Pro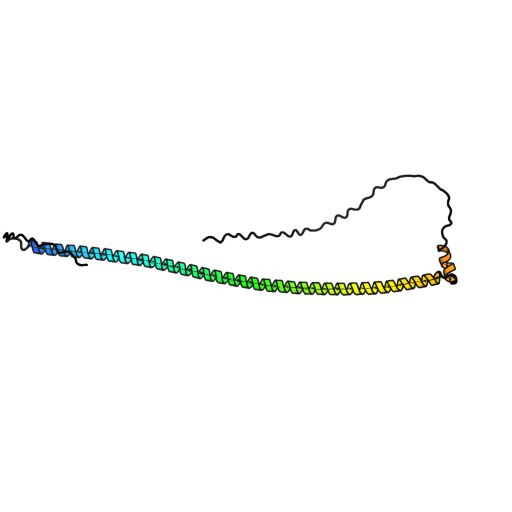tein AF-A0A6A3GVR6-F1 (afdb_monomer_lite)

Organism: NCBI:txid129364

Foldseek 3Di:
DDDDDDDDDDDDDDDDDDDDPVPVVVVVVVVVVVVVVVVVVVVVVVVVVVVVVVVVVVVVVVVVVVVVVVVVVVVVVVVVVVVVVVVVVVVVVVVVVVVVVVVVVVVVVVVVVVVVVVVVVVVVVVVVVVVVVVVVVVVCVLPPPPNPNSCVPCVVVPDDPPPDDDDDDDDDDDDDDDDDPDDDPDDDDDDPPPPPPPPPPPPPPDD

pLDDT: mean 74.09, std 22.88, range [31.84, 98.06]

Secondary structure (DSSP, 8-state):
-PPPP---------------HHHHHHHHHHHHHHHHHHHHHHHHHHHHHHHHHHHHHHHHHHHHHHHHHHHHHHHHHHHHHHHHHHHHHHHHHHHHHHHHHHHHHHHHHHHHHHHHHHHHHHHHHHHHHHHHHHHHHHHHHHHSTT-HHHHHHHTTT-PPPP---------------------------------------------

Structure (mmCIF, N/CA/C/O backbone):
data_AF-A0A6A3GVR6-F1
#
_entry.id   AF-A0A6A3GVR6-F1
#
loop_
_atom_site.group_PDB
_atom_site.id
_atom_site.type_symbol
_atom_site.label_atom_id
_atom_site.label_alt_id
_atom_site.label_comp_id
_atom_site.label_asym_id
_atom_site.label_entity_id
_atom_site.label_seq_id
_atom_site.pdbx_PDB_ins_code
_atom_site.Cartn_x
_atom_site.Cartn_y
_atom_site.Cartn_z
_atom_site.occupancy
_atom_site.B_iso_or_equiv
_atom_site.auth_seq_id
_atom_site.auth_comp_id
_atom_site.auth_asym_id
_atom_site.auth_atom_id
_atom_site.pdbx_PDB_model_num
ATOM 1 N N . MET A 1 1 ? -19.899 -33.101 67.167 1.00 47.62 1 MET A N 1
ATOM 2 C CA . MET A 1 1 ? -19.440 -32.632 68.492 1.00 47.62 1 MET A CA 1
ATOM 3 C C . MET A 1 1 ? -20.667 -32.255 69.304 1.00 47.62 1 MET A C 1
ATOM 5 O O . MET A 1 1 ? -21.516 -31.544 68.788 1.00 47.62 1 MET A O 1
ATOM 9 N N . ALA A 1 2 ? -20.807 -32.834 70.496 1.00 49.16 2 ALA A N 1
ATOM 10 C CA . ALA A 1 2 ? -21.961 -32.687 71.385 1.00 49.16 2 ALA A CA 1
ATOM 11 C C . ALA A 1 2 ? -21.835 -31.434 72.281 1.00 49.16 2 ALA A C 1
ATOM 13 O O . ALA A 1 2 ? -20.706 -31.050 72.593 1.00 49.16 2 ALA A O 1
ATOM 14 N N . PRO A 1 3 ? -22.942 -30.815 72.735 1.00 58.66 3 PRO A N 1
ATOM 15 C CA . PRO A 1 3 ? -22.895 -29.743 73.726 1.00 58.66 3 PRO A CA 1
ATOM 16 C C . PRO A 1 3 ? -22.792 -30.301 75.163 1.00 58.66 3 PRO A C 1
ATOM 18 O O . PRO A 1 3 ? -23.264 -31.412 75.426 1.00 58.66 3 PRO A O 1
ATOM 21 N N . PRO A 1 4 ? -22.198 -29.555 76.117 1.00 56.19 4 PRO A N 1
ATOM 22 C CA . PRO A 1 4 ? -22.030 -30.016 77.486 1.00 56.19 4 PRO A CA 1
ATOM 23 C C . PRO A 1 4 ? -23.290 -29.820 78.339 1.00 56.19 4 PRO A C 1
ATOM 25 O O . PRO A 1 4 ? -23.979 -28.801 78.287 1.00 56.19 4 PRO A O 1
ATOM 28 N N . VAL A 1 5 ? -23.518 -30.817 79.190 1.00 58.34 5 VAL A N 1
ATOM 29 C CA . VAL A 1 5 ? -24.470 -30.862 80.302 1.00 58.34 5 VAL A CA 1
ATOM 30 C C . VAL A 1 5 ? -24.126 -29.789 81.339 1.00 58.34 5 VAL A C 1
ATOM 32 O O . VAL A 1 5 ? -22.989 -29.734 81.809 1.00 58.34 5 VAL A O 1
ATOM 35 N N . LYS A 1 6 ? -25.108 -28.988 81.775 1.00 53.81 6 LYS A N 1
ATOM 36 C CA . LYS A 1 6 ? -25.005 -28.213 83.022 1.00 53.81 6 LYS A CA 1
ATOM 37 C C . LYS A 1 6 ? -26.206 -28.438 83.941 1.00 53.81 6 LYS A C 1
ATOM 39 O O . LYS A 1 6 ? -27.341 -28.084 83.652 1.00 53.81 6 LYS A O 1
ATOM 44 N N . SER A 1 7 ? -25.839 -29.078 85.045 1.00 44.75 7 SER A N 1
ATOM 45 C CA . SER A 1 7 ? -26.473 -29.287 86.341 1.00 44.75 7 SER A CA 1
ATOM 46 C C . SER A 1 7 ? -27.724 -28.488 86.709 1.00 44.75 7 SER A C 1
ATOM 48 O O . SER A 1 7 ? -27.753 -27.261 86.750 1.00 44.75 7 SER A O 1
ATOM 50 N N . ARG A 1 8 ? -28.692 -29.284 87.159 1.00 49.81 8 ARG A N 1
ATOM 51 C CA . ARG A 1 8 ? -29.902 -28.975 87.915 1.00 49.81 8 ARG A CA 1
ATOM 52 C C . ARG A 1 8 ? -29.550 -28.436 89.313 1.00 49.81 8 ARG A C 1
ATOM 54 O O . ARG A 1 8 ? -28.908 -29.134 90.094 1.00 49.81 8 ARG A O 1
ATOM 61 N N . ARG A 1 9 ? -30.069 -27.263 89.672 1.00 51.06 9 ARG A N 1
ATOM 62 C CA . ARG A 1 9 ? -30.453 -26.918 91.051 1.00 51.06 9 ARG A CA 1
ATOM 63 C C . ARG A 1 9 ? -31.765 -26.148 90.982 1.00 51.06 9 ARG A C 1
ATOM 65 O O . ARG A 1 9 ? -31.785 -24.995 90.580 1.00 51.06 9 ARG A O 1
ATOM 72 N N . THR A 1 10 ? -32.853 -26.816 91.339 1.00 47.22 10 THR A N 1
ATOM 73 C CA . THR A 1 10 ? -34.145 -26.186 91.612 1.00 47.22 10 THR A CA 1
ATOM 74 C C . THR A 1 10 ? -34.331 -26.229 93.121 1.00 47.22 10 THR A C 1
ATOM 76 O O . THR A 1 10 ? -34.586 -27.301 93.674 1.00 47.22 10 THR A O 1
ATOM 79 N N . SER A 1 11 ? -34.124 -25.095 93.789 1.00 45.44 11 SER A N 1
ATOM 80 C CA . SER A 1 11 ? -34.623 -24.888 95.143 1.00 45.44 11 SER A CA 1
ATOM 81 C C . SER A 1 11 ? -36.135 -24.727 95.064 1.00 45.44 11 SER A C 1
ATOM 83 O O . SER A 1 11 ? -36.666 -23.995 94.231 1.00 45.44 11 SER A O 1
ATOM 85 N N . VAL A 1 12 ? -36.808 -25.505 95.898 1.00 57.00 12 VAL A N 1
ATOM 86 C CA . VAL A 1 12 ? -38.224 -25.383 96.204 1.00 57.00 12 VAL A CA 1
ATOM 87 C C . VAL A 1 12 ? -38.382 -24.153 97.086 1.00 57.00 12 VAL A C 1
ATOM 89 O O . VAL A 1 12 ? -37.871 -24.164 98.197 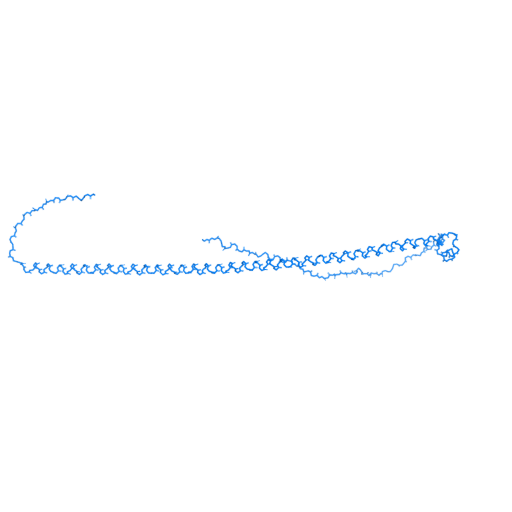1.00 57.00 12 VAL A O 1
ATOM 92 N N . ASP A 1 13 ? -39.116 -23.157 96.603 1.00 44.75 13 ASP A N 1
ATOM 93 C CA . ASP A 1 13 ? -39.840 -22.219 97.455 1.00 44.75 13 ASP A CA 1
ATOM 94 C C . ASP A 1 13 ? -41.289 -22.185 96.973 1.00 44.75 13 ASP A C 1
ATOM 96 O O . ASP A 1 13 ? -41.604 -21.834 95.832 1.00 44.75 13 ASP A O 1
ATOM 100 N N . LYS A 1 14 ? -42.159 -22.691 97.847 1.00 52.53 14 LYS A N 1
ATOM 101 C CA . LYS A 1 14 ? -43.599 -22.490 97.799 1.00 52.53 14 LYS A CA 1
ATOM 102 C C . LYS A 1 14 ? -43.853 -21.178 98.522 1.00 52.53 14 LYS A C 1
ATOM 104 O O . LYS A 1 14 ? -43.680 -21.151 99.732 1.00 52.53 14 LYS A O 1
ATOM 109 N N . ASP A 1 15 ? -44.347 -20.181 97.804 1.00 45.00 15 ASP A N 1
ATOM 110 C CA . ASP A 1 15 ? -45.110 -19.101 98.414 1.00 45.00 15 ASP A CA 1
ATOM 111 C C . ASP A 1 15 ? -46.428 -18.923 97.664 1.00 45.00 15 ASP A C 1
ATOM 113 O O . ASP A 1 15 ? -46.484 -18.670 96.457 1.00 45.00 15 ASP A O 1
ATOM 117 N N . ASP A 1 16 ? -47.500 -19.130 98.424 1.00 51.75 16 ASP A N 1
ATOM 118 C CA . ASP A 1 16 ? -48.875 -18.822 98.078 1.00 51.75 16 ASP A CA 1
ATOM 119 C C . ASP A 1 16 ? -49.036 -17.303 97.916 1.00 51.75 16 ASP A C 1
ATOM 121 O O . ASP A 1 16 ? -48.875 -16.526 98.856 1.00 51.75 16 ASP A O 1
ATOM 125 N N . SER A 1 17 ? -49.437 -16.863 96.725 1.00 46.00 17 SER A N 1
ATOM 126 C CA . SER A 1 17 ? -50.085 -15.560 96.558 1.00 46.00 17 SER A CA 1
ATOM 127 C C . SER A 1 17 ? -51.137 -15.635 95.463 1.00 46.00 17 SER A C 1
ATOM 129 O O . SER A 1 17 ? -50.892 -15.475 94.266 1.00 46.00 17 SER A O 1
ATOM 131 N N . SER A 1 18 ? -52.354 -15.930 95.911 1.00 51.50 18 SER A N 1
ATOM 132 C CA . SER A 1 18 ? -53.570 -15.856 95.117 1.00 51.50 18 SER A CA 1
ATOM 133 C C . SER A 1 18 ? -54.026 -14.394 95.033 1.00 51.50 18 SER A C 1
ATOM 135 O O . SER A 1 18 ? -54.565 -13.831 95.977 1.00 51.50 18 SER A O 1
ATOM 137 N N . GLY A 1 19 ? -53.779 -13.753 93.886 1.00 46.84 19 GLY A N 1
ATOM 138 C CA . GLY A 1 19 ? -54.233 -12.379 93.645 1.00 46.84 19 GLY A CA 1
ATOM 139 C C . GLY A 1 19 ? -53.571 -11.698 92.448 1.00 46.84 19 GLY A C 1
ATOM 140 O O . GLY A 1 19 ? -52.853 -10.725 92.622 1.00 46.84 19 GLY A O 1
ATOM 141 N N . GLY A 1 20 ? -53.770 -12.196 91.220 1.00 45.56 20 GLY A N 1
ATOM 142 C CA . GLY A 1 20 ? -53.162 -11.542 90.045 1.00 45.56 20 GLY A CA 1
ATOM 143 C C . GLY A 1 20 ? -53.446 -12.145 88.668 1.00 45.56 20 GLY A C 1
ATOM 144 O O . GLY A 1 20 ? -52.679 -11.924 87.734 1.00 45.56 20 GLY A O 1
ATOM 145 N N . ARG A 1 21 ? -54.522 -12.925 88.495 1.00 47.44 21 ARG A N 1
ATOM 146 C CA . ARG A 1 21 ? -54.787 -13.644 87.229 1.00 47.44 21 ARG A CA 1
ATOM 147 C C . ARG A 1 21 ? -55.161 -12.742 86.039 1.00 47.44 21 ARG A C 1
ATOM 149 O O . ARG A 1 21 ? -55.027 -13.187 84.907 1.00 47.44 21 ARG A O 1
ATOM 156 N N . GLY A 1 22 ? -55.563 -11.488 86.269 1.00 51.12 22 GLY A N 1
ATOM 157 C CA . GLY A 1 22 ? -55.875 -10.522 85.203 1.00 51.12 22 GLY A CA 1
ATOM 158 C C . GLY A 1 22 ? -54.648 -9.849 84.570 1.00 51.12 22 GLY A C 1
ATOM 159 O O . GLY A 1 22 ? -54.614 -9.665 83.361 1.00 51.12 22 GLY A O 1
ATOM 160 N N . ASN A 1 23 ? -53.603 -9.548 85.349 1.00 55.38 23 ASN A N 1
ATOM 161 C CA . ASN A 1 23 ? -52.439 -8.795 84.852 1.00 55.38 23 ASN A CA 1
ATOM 162 C C . ASN A 1 23 ? -51.423 -9.669 84.100 1.00 55.38 23 ASN A C 1
ATOM 164 O O . ASN A 1 23 ? -50.761 -9.193 83.180 1.00 55.38 23 ASN A O 1
ATOM 168 N N . ALA A 1 24 ? -51.317 -10.954 84.452 1.00 58.53 24 ALA A N 1
ATOM 169 C CA . ALA A 1 24 ? -50.374 -11.877 83.818 1.00 58.53 24 ALA A CA 1
ATOM 170 C C . ALA A 1 24 ? -50.754 -12.231 82.368 1.00 58.53 24 ALA A C 1
ATOM 172 O O . ALA A 1 24 ? -49.870 -12.440 81.540 1.00 58.53 24 ALA A O 1
ATOM 173 N N . VAL A 1 25 ? -52.052 -12.282 82.044 1.00 62.97 25 VAL A N 1
ATOM 174 C CA . VAL A 1 25 ? -52.528 -12.537 80.672 1.00 62.97 25 VAL A CA 1
ATOM 175 C C . VAL A 1 25 ? -52.242 -11.323 79.792 1.00 62.97 25 VAL A C 1
ATOM 177 O O . VAL A 1 25 ? -51.612 -11.473 78.752 1.00 62.97 25 VAL A O 1
ATOM 180 N N . THR A 1 26 ? -52.586 -10.120 80.254 1.00 68.56 26 THR A N 1
ATOM 181 C CA . THR A 1 26 ? -52.334 -8.860 79.537 1.00 68.56 26 THR A CA 1
ATOM 182 C C . THR A 1 26 ? -50.843 -8.623 79.286 1.00 68.56 26 THR A C 1
ATOM 184 O O . THR A 1 26 ? -50.457 -8.257 78.178 1.00 68.56 26 THR A O 1
ATOM 187 N N . ALA A 1 27 ? -49.983 -8.903 80.272 1.00 70.81 27 ALA A N 1
ATOM 188 C CA . ALA A 1 27 ? -48.531 -8.803 80.115 1.00 70.81 27 ALA A CA 1
ATOM 189 C C . ALA A 1 27 ? -47.982 -9.768 79.046 1.00 70.81 27 ALA A C 1
ATOM 191 O O . ALA A 1 27 ? -47.072 -9.414 78.298 1.00 70.81 27 ALA A O 1
ATOM 192 N N . ARG A 1 28 ? -48.559 -10.970 78.930 1.00 75.00 28 ARG A N 1
ATOM 193 C CA . ARG A 1 28 ? -48.152 -11.978 77.941 1.00 75.00 28 ARG A CA 1
ATOM 194 C C . ARG A 1 28 ? -48.581 -11.604 76.522 1.00 75.00 28 ARG A C 1
ATOM 196 O O . ARG A 1 28 ? -47.811 -11.802 75.589 1.00 75.00 28 ARG A O 1
ATOM 203 N N . THR A 1 29 ? -49.769 -11.020 76.359 1.00 78.62 29 THR A N 1
ATOM 204 C CA . THR A 1 29 ? -50.253 -10.538 75.056 1.00 78.62 29 THR A CA 1
ATOM 205 C C . THR A 1 29 ? -49.435 -9.349 74.558 1.00 78.62 29 THR A C 1
ATOM 207 O O . THR A 1 29 ? -49.077 -9.302 73.385 1.00 78.62 29 THR A O 1
ATOM 210 N N . VAL A 1 30 ? -49.077 -8.413 75.445 1.00 81.62 30 VAL A N 1
ATOM 211 C CA . VAL A 1 30 ? -48.211 -7.273 75.094 1.00 81.62 30 VAL A CA 1
ATOM 212 C C . VAL A 1 30 ? -46.795 -7.739 74.753 1.00 81.62 30 VAL A C 1
ATOM 214 O O . VAL A 1 30 ? -46.223 -7.258 73.779 1.00 81.62 30 VAL A O 1
ATOM 217 N N . ALA A 1 31 ? -46.249 -8.718 75.480 1.00 81.56 31 ALA A N 1
ATOM 218 C CA . ALA A 1 31 ? -44.959 -9.320 75.141 1.00 81.56 31 ALA A CA 1
ATOM 219 C C . ALA A 1 31 ? -44.980 -10.008 73.763 1.00 81.56 31 ALA A C 1
ATOM 221 O O . ALA A 1 31 ? -44.054 -9.825 72.982 1.00 81.56 31 ALA A O 1
ATOM 222 N N . SER A 1 32 ? -46.056 -10.729 73.430 1.00 83.25 32 SER A N 1
ATOM 223 C CA . SER A 1 32 ? -46.218 -11.363 72.115 1.00 83.25 32 SER A CA 1
ATOM 224 C C . SER A 1 32 ? -46.375 -10.351 70.978 1.00 83.25 32 SER A C 1
ATOM 226 O O . SER A 1 32 ? -45.833 -10.579 69.903 1.00 83.25 32 SER A O 1
ATOM 228 N N . MET A 1 33 ? -47.095 -9.244 71.189 1.00 84.25 33 MET A N 1
ATOM 229 C CA . MET A 1 33 ? -47.209 -8.172 70.189 1.00 84.25 33 MET A CA 1
ATOM 230 C C . MET A 1 33 ? -45.877 -7.451 69.981 1.00 84.25 33 MET A C 1
ATOM 232 O O . MET A 1 33 ? -45.526 -7.127 68.853 1.00 84.25 33 MET A O 1
ATOM 236 N N . ARG A 1 34 ? -45.112 -7.239 71.056 1.00 86.81 34 ARG A N 1
ATOM 237 C CA . ARG A 1 34 ? -43.770 -6.658 70.974 1.00 86.81 34 ARG A CA 1
ATOM 238 C C . ARG A 1 34 ? -42.802 -7.573 70.225 1.00 86.81 34 ARG A C 1
ATOM 240 O O . ARG A 1 34 ? -42.071 -7.090 69.375 1.00 86.81 34 ARG A O 1
ATOM 247 N N . GLN A 1 35 ? -42.862 -8.877 70.484 1.00 86.94 35 GLN A N 1
ATOM 248 C CA . GLN A 1 35 ? -42.069 -9.859 69.752 1.00 86.94 35 GLN A CA 1
ATOM 249 C C . GLN A 1 35 ? -42.473 -9.931 68.271 1.00 86.94 35 GLN A C 1
ATOM 251 O O . GLN A 1 35 ? -41.607 -9.978 67.410 1.00 86.94 35 GLN A O 1
ATOM 256 N N . ALA A 1 36 ? -43.771 -9.872 67.960 1.00 85.69 36 ALA A N 1
ATOM 257 C CA . ALA A 1 36 ? -44.240 -9.829 66.577 1.00 85.69 36 ALA A CA 1
ATOM 258 C C . ALA A 1 36 ? -43.766 -8.564 65.841 1.00 85.69 36 ALA A C 1
ATOM 260 O O . ALA A 1 36 ? -43.385 -8.655 64.683 1.00 85.69 36 ALA A O 1
ATOM 261 N N . LEU A 1 37 ? -43.750 -7.404 66.510 1.00 87.00 37 LEU A N 1
ATOM 262 C CA . LEU A 1 37 ? -43.204 -6.161 65.950 1.00 87.00 37 LEU A CA 1
ATOM 263 C C . LEU A 1 37 ? -41.688 -6.241 65.733 1.00 87.00 37 LEU A C 1
ATOM 265 O O . LEU A 1 37 ? -41.201 -5.790 64.704 1.00 87.00 37 LEU A O 1
ATOM 269 N N . GLU A 1 38 ? -40.948 -6.836 66.670 1.00 88.94 38 GLU A N 1
ATOM 270 C CA . GLU A 1 38 ? -39.505 -7.060 66.525 1.00 88.94 38 GLU A CA 1
ATOM 271 C C . GLU A 1 38 ? -39.198 -8.014 65.357 1.00 88.94 38 GLU A C 1
ATOM 273 O O . GLU A 1 38 ? -38.306 -7.730 64.560 1.00 88.94 38 GLU A O 1
ATOM 278 N N . GLU A 1 39 ? -39.973 -9.091 65.195 1.00 88.75 39 GLU A N 1
ATOM 279 C CA . GLU A 1 39 ? -39.861 -10.012 64.056 1.00 88.75 39 GLU A CA 1
ATOM 280 C C . GLU A 1 39 ? -40.205 -9.333 62.718 1.00 88.75 39 GLU A C 1
ATOM 282 O O . GLU A 1 39 ? -39.555 -9.606 61.707 1.00 88.75 39 GLU A O 1
ATOM 287 N N . ASP A 1 40 ? -41.193 -8.435 62.691 1.00 89.38 40 ASP A N 1
ATOM 288 C CA . ASP A 1 40 ? -41.583 -7.701 61.478 1.00 89.38 40 ASP A CA 1
ATOM 289 C C . ASP A 1 40 ? -40.537 -6.644 61.084 1.00 89.38 40 ASP A C 1
ATOM 291 O O . ASP A 1 40 ? -40.198 -6.505 59.907 1.00 89.38 40 ASP A O 1
ATOM 295 N N . GLU A 1 41 ? -39.940 -5.953 62.062 1.00 89.69 41 GLU A N 1
ATOM 296 C CA . GLU A 1 41 ? -38.795 -5.066 61.824 1.00 89.69 41 GLU A CA 1
ATOM 297 C C . GLU A 1 41 ? -37.576 -5.834 61.301 1.00 89.69 41 GLU A C 1
ATOM 299 O O . GLU A 1 41 ? -36.840 -5.347 60.439 1.00 89.69 41 GLU A O 1
ATOM 304 N N . GLU A 1 42 ? -37.331 -7.034 61.824 1.00 89.69 42 GLU A N 1
ATOM 305 C CA . GLU A 1 42 ? -36.207 -7.863 61.403 1.00 89.69 42 GLU A CA 1
ATOM 306 C C . GLU A 1 42 ? -36.403 -8.388 59.975 1.00 89.69 42 GLU A C 1
ATOM 308 O O . GLU A 1 42 ? -35.458 -8.360 59.182 1.00 89.69 42 GLU A O 1
ATOM 313 N N . ARG A 1 43 ? -37.639 -8.743 59.600 1.00 88.94 43 ARG A N 1
ATOM 314 C CA . ARG A 1 43 ? -38.016 -9.047 58.210 1.00 88.94 43 ARG A CA 1
ATOM 315 C C . ARG A 1 43 ? -37.838 -7.844 57.292 1.00 88.94 43 ARG A C 1
ATOM 317 O O . ARG A 1 43 ? -37.200 -7.985 56.257 1.00 88.94 43 ARG A O 1
ATOM 324 N N . GLN A 1 44 ? -38.288 -6.651 57.686 1.00 91.31 44 GLN A N 1
ATOM 325 C CA . GLN A 1 44 ? -38.069 -5.436 56.889 1.00 91.31 44 GLN A CA 1
ATOM 326 C C . GLN A 1 44 ? -36.584 -5.129 56.673 1.00 91.31 44 GLN A C 1
ATOM 328 O O . GLN A 1 44 ? -36.190 -4.735 55.575 1.00 91.31 44 GLN A O 1
ATOM 333 N N . ARG A 1 45 ? -35.737 -5.320 57.693 1.00 91.50 45 ARG A N 1
ATOM 334 C CA . ARG A 1 45 ? -34.282 -5.149 57.544 1.00 91.50 45 ARG A CA 1
ATOM 335 C C . ARG A 1 45 ? -33.681 -6.192 56.603 1.00 91.50 45 ARG A C 1
ATOM 337 O O . ARG A 1 45 ? -32.800 -5.847 55.816 1.00 91.50 45 ARG A O 1
ATOM 344 N N . GLN A 1 46 ? -34.151 -7.437 56.659 1.00 91.50 46 GLN A N 1
ATOM 345 C CA . GLN A 1 46 ? -33.731 -8.487 55.730 1.00 91.50 46 GLN A CA 1
ATOM 346 C C . GLN A 1 46 ? -34.167 -8.174 54.296 1.00 91.50 46 GLN A C 1
ATOM 348 O O . GLN A 1 46 ? -33.334 -8.224 53.394 1.00 91.50 46 GLN A O 1
ATOM 353 N N . ASP A 1 47 ? -35.415 -7.763 54.087 1.00 92.81 47 ASP A N 1
ATOM 354 C CA . ASP A 1 47 ? -35.935 -7.386 52.771 1.00 92.81 47 ASP A CA 1
ATOM 355 C C . ASP A 1 47 ? -35.178 -6.183 52.191 1.00 92.81 47 ASP A C 1
ATOM 357 O O . ASP A 1 47 ? -34.808 -6.186 51.017 1.00 92.81 47 ASP A O 1
ATOM 361 N N . ALA A 1 48 ? -34.862 -5.179 53.017 1.00 92.06 48 ALA A N 1
ATOM 362 C CA . ALA A 1 48 ? -34.041 -4.039 52.611 1.00 92.06 48 ALA A CA 1
ATOM 363 C C . ALA A 1 48 ? -32.604 -4.454 52.245 1.00 92.06 48 ALA A C 1
ATOM 365 O O . ALA A 1 48 ? -32.050 -3.955 51.263 1.00 92.06 48 ALA A O 1
ATOM 366 N N . ALA A 1 49 ? -32.004 -5.388 52.989 1.00 92.88 49 ALA A N 1
ATOM 367 C CA . ALA A 1 49 ? -30.681 -5.927 52.675 1.00 92.88 49 ALA A CA 1
ATOM 368 C C . ALA A 1 49 ? -30.685 -6.733 51.365 1.00 92.88 49 ALA A C 1
ATOM 370 O O . ALA A 1 49 ? -29.775 -6.585 50.549 1.00 92.88 49 ALA A O 1
ATOM 371 N N . VAL A 1 50 ? -31.727 -7.535 51.125 1.00 94.94 50 VAL A N 1
ATOM 372 C CA . VAL A 1 50 ? -31.915 -8.273 49.867 1.00 94.94 50 VAL A CA 1
ATOM 373 C C . VAL A 1 50 ? -32.129 -7.309 48.701 1.00 94.94 50 VAL A C 1
ATOM 375 O O . VAL A 1 50 ? -31.517 -7.489 47.650 1.00 94.94 50 VAL A O 1
ATOM 378 N N . ALA A 1 51 ? -32.925 -6.253 48.879 1.00 94.12 51 ALA A N 1
ATOM 379 C CA . ALA A 1 51 ? -33.127 -5.225 47.860 1.00 94.12 51 ALA A CA 1
ATOM 380 C C . ALA A 1 51 ? -31.825 -4.471 47.530 1.00 94.12 51 ALA A C 1
ATOM 382 O O . ALA A 1 51 ? -31.532 -4.243 46.355 1.00 94.12 51 ALA A O 1
ATOM 383 N N . ALA A 1 52 ? -31.011 -4.138 48.536 1.00 94.38 52 ALA A N 1
ATOM 384 C CA . ALA A 1 52 ? -29.702 -3.517 48.334 1.00 94.38 52 ALA A CA 1
ATOM 385 C C . ALA A 1 52 ? -28.733 -4.450 47.587 1.00 94.38 52 ALA A C 1
ATOM 387 O O . ALA A 1 52 ? -28.062 -4.021 46.646 1.00 94.38 52 ALA A O 1
ATOM 388 N N . LEU A 1 53 ? -28.706 -5.739 47.944 1.00 94.38 53 LEU A N 1
ATOM 389 C CA . LEU A 1 53 ? -27.911 -6.747 47.239 1.00 94.38 53 LEU A CA 1
ATOM 390 C C . LEU A 1 53 ? -28.376 -6.906 45.783 1.00 94.38 53 LEU A C 1
ATOM 392 O O . LEU A 1 53 ? -27.552 -6.983 44.873 1.00 94.38 53 LEU A O 1
ATOM 396 N N . ALA A 1 54 ? -29.690 -6.909 45.548 1.00 94.75 54 ALA A N 1
ATOM 397 C CA . ALA A 1 54 ? -30.262 -6.985 44.210 1.00 94.75 54 ALA A CA 1
ATOM 398 C C . ALA A 1 54 ? -29.844 -5.777 43.357 1.00 94.75 54 ALA A C 1
ATOM 400 O O . ALA A 1 54 ? -29.384 -5.964 42.231 1.00 94.75 54 ALA A O 1
ATOM 401 N N . GLN A 1 55 ? -29.908 -4.558 43.901 1.00 95.12 55 GLN A N 1
ATOM 402 C CA . GLN A 1 55 ? -29.431 -3.349 43.219 1.00 95.12 55 GLN A CA 1
ATOM 403 C C . GLN A 1 55 ? -27.935 -3.412 42.909 1.00 95.12 55 GLN A C 1
ATOM 405 O O . GLN A 1 55 ? -27.527 -3.102 41.790 1.00 95.12 55 GLN A O 1
ATOM 410 N N . GLN A 1 56 ? -27.120 -3.864 43.864 1.00 94.38 56 GLN A N 1
ATOM 411 C CA . GLN A 1 56 ? -25.686 -4.032 43.646 1.00 94.38 56 GLN A CA 1
ATOM 412 C C . GLN A 1 56 ? -25.410 -5.061 42.543 1.00 94.38 56 GLN A C 1
ATOM 414 O O . GLN A 1 56 ? -24.582 -4.821 41.667 1.00 94.38 56 GLN A O 1
ATOM 419 N N . SER A 1 57 ? -26.140 -6.179 42.534 1.00 92.94 57 SER A N 1
ATOM 420 C CA . SER A 1 57 ? -26.008 -7.201 41.493 1.00 92.94 57 SER A CA 1
ATOM 421 C C . SER A 1 57 ? -26.428 -6.684 40.113 1.00 92.94 57 SER A C 1
ATOM 423 O O . SER A 1 57 ? -25.746 -6.964 39.129 1.00 92.94 57 SER A O 1
ATOM 425 N N . ALA A 1 58 ? -27.487 -5.871 40.039 1.00 94.50 58 ALA A N 1
ATOM 426 C CA . ALA A 1 58 ? -27.939 -5.248 38.800 1.00 94.50 58 ALA A CA 1
ATOM 427 C C . ALA A 1 58 ? -26.904 -4.246 38.264 1.00 94.50 58 ALA A C 1
ATOM 429 O O . ALA A 1 58 ? -26.609 -4.256 37.071 1.00 94.50 58 ALA A O 1
ATOM 430 N N . ALA A 1 59 ? -26.300 -3.438 39.140 1.00 94.88 59 ALA A N 1
ATOM 431 C CA . ALA A 1 59 ? -25.241 -2.504 38.764 1.00 94.88 59 ALA A CA 1
ATOM 432 C C . ALA A 1 59 ? -23.995 -3.229 38.227 1.00 94.88 59 ALA A C 1
ATOM 434 O O . ALA A 1 59 ? -23.435 -2.830 37.207 1.00 94.88 59 ALA A O 1
ATOM 435 N N . VAL A 1 60 ? -23.588 -4.333 38.866 1.00 95.50 60 VAL A N 1
ATOM 436 C CA . VAL A 1 60 ? -22.477 -5.164 38.375 1.00 95.50 60 VAL A CA 1
ATOM 437 C C . VAL A 1 60 ? -22.811 -5.764 37.010 1.00 95.50 60 VAL A C 1
ATOM 439 O O . VAL A 1 60 ? -21.982 -5.700 36.108 1.00 95.50 60 VAL A O 1
ATOM 442 N N . GLN A 1 61 ? -24.023 -6.292 36.821 1.00 95.50 61 GLN A N 1
ATOM 443 C CA . GLN A 1 61 ? -24.440 -6.844 35.529 1.00 95.50 61 GLN A CA 1
ATOM 444 C C . GLN A 1 61 ? -24.428 -5.787 34.415 1.00 95.50 61 GLN A C 1
ATOM 446 O O . GLN A 1 61 ? -23.947 -6.066 33.317 1.00 95.50 61 GLN A O 1
ATOM 451 N N . GLN A 1 62 ? -24.889 -4.566 34.697 1.00 95.81 62 GLN A N 1
ATOM 452 C CA . GLN A 1 62 ? -24.826 -3.456 33.742 1.00 95.81 62 GLN A CA 1
ATOM 453 C C . GLN A 1 62 ? -23.383 -3.111 33.369 1.00 95.81 62 GLN A C 1
ATOM 455 O O . GLN A 1 62 ? -23.065 -3.053 32.184 1.00 95.81 62 GLN A O 1
ATOM 460 N N . LEU A 1 63 ? -22.493 -2.989 34.358 1.00 96.69 63 LEU A N 1
ATOM 461 C CA . LEU A 1 63 ? -21.074 -2.740 34.107 1.00 96.69 63 LEU A CA 1
ATOM 462 C C . LEU A 1 63 ? -20.447 -3.854 33.257 1.00 96.69 63 LEU A C 1
ATOM 464 O O . LEU A 1 63 ? -19.712 -3.569 32.315 1.00 96.69 63 LEU A O 1
ATOM 468 N N . THR A 1 64 ? -20.757 -5.123 33.545 1.00 95.62 64 THR A N 1
ATOM 469 C CA . THR A 1 64 ? -20.235 -6.242 32.745 1.00 95.62 64 THR A CA 1
ATOM 470 C C . THR A 1 64 ? -20.754 -6.215 31.311 1.00 95.62 64 THR A C 1
ATOM 472 O O . THR A 1 64 ? -20.007 -6.523 30.386 1.00 95.62 64 THR A O 1
ATOM 475 N N . PHE A 1 65 ? -22.010 -5.812 31.107 1.00 97.50 65 PHE A N 1
ATOM 476 C CA . PHE A 1 65 ? -22.586 -5.682 29.774 1.00 97.50 65 PHE A CA 1
ATOM 477 C C . PHE A 1 65 ? -21.906 -4.563 28.980 1.00 97.50 65 PHE A C 1
ATOM 479 O O . PHE A 1 65 ? -21.542 -4.766 27.824 1.00 97.50 65 PHE A O 1
ATOM 486 N N . GLU A 1 66 ? -21.674 -3.407 29.603 1.00 96.94 66 GLU A N 1
ATOM 487 C CA . GLU A 1 66 ? -20.944 -2.303 28.976 1.00 96.94 66 GLU A CA 1
ATOM 488 C C . GLU A 1 66 ? -19.501 -2.690 28.637 1.00 96.94 66 GLU A C 1
ATOM 490 O O . GLU A 1 66 ? -19.027 -2.390 27.544 1.00 96.94 66 GLU A O 1
ATOM 495 N N . GLN A 1 67 ? -18.816 -3.422 29.520 1.00 96.88 67 GLN A N 1
ATOM 496 C CA . GLN A 1 67 ? -17.471 -3.938 29.250 1.00 96.88 67 GLN A CA 1
ATOM 497 C C . GLN A 1 67 ? -17.447 -4.901 28.058 1.00 96.88 67 GLN A C 1
ATOM 499 O O . GLN A 1 67 ? -16.588 -4.773 27.187 1.00 96.88 67 GLN A O 1
ATOM 504 N N . LEU A 1 68 ? -18.400 -5.835 27.987 1.00 97.31 68 LEU A N 1
ATOM 505 C CA . LEU A 1 68 ? -18.530 -6.769 26.864 1.00 97.31 68 LEU A CA 1
ATOM 506 C C . LEU A 1 68 ? -18.828 -6.042 25.553 1.00 97.31 68 LEU A C 1
ATOM 508 O O . LEU A 1 68 ? -18.256 -6.387 24.521 1.00 97.31 68 LEU A O 1
ATOM 512 N N . LYS A 1 69 ? -19.691 -5.025 25.598 1.00 97.75 69 LYS A N 1
ATOM 513 C CA . LYS A 1 69 ? -19.996 -4.198 24.435 1.00 97.75 69 LYS A CA 1
ATOM 514 C C . LYS A 1 69 ? -18.756 -3.449 23.947 1.00 97.75 69 LYS A C 1
ATOM 516 O O . LYS A 1 69 ? -18.411 -3.567 22.781 1.00 97.75 69 LYS A O 1
ATOM 521 N N . ASN A 1 70 ? -18.054 -2.750 24.837 1.00 97.81 70 ASN A N 1
ATOM 522 C CA . ASN A 1 70 ? -16.846 -2.009 24.471 1.00 97.81 70 ASN A CA 1
ATOM 523 C C . ASN A 1 70 ? -15.772 -2.934 23.886 1.00 97.81 70 ASN A C 1
ATOM 525 O O . ASN A 1 70 ? -15.116 -2.579 22.913 1.00 97.81 70 ASN A O 1
ATOM 529 N N . PHE A 1 71 ? -15.611 -4.130 24.455 1.00 97.69 71 PHE A N 1
ATOM 530 C CA . PHE A 1 71 ? -14.693 -5.131 23.921 1.00 97.69 71 PHE A CA 1
ATOM 531 C C . PHE A 1 71 ? -15.097 -5.592 22.515 1.00 97.69 71 PHE A C 1
ATOM 533 O O . PHE A 1 71 ? -14.243 -5.730 21.643 1.00 97.69 71 PHE A O 1
ATOM 540 N N . HIS A 1 72 ? -16.391 -5.810 22.281 1.00 97.25 72 HIS A N 1
ATOM 541 C CA . HIS A 1 72 ? -16.897 -6.177 20.964 1.00 97.25 72 HIS A CA 1
ATOM 542 C C . HIS A 1 72 ? -16.661 -5.070 19.931 1.00 97.25 72 HIS A C 1
ATOM 544 O O . HIS A 1 72 ? -16.111 -5.345 18.867 1.00 97.25 72 HIS A O 1
ATOM 550 N N . ASP A 1 73 ? -16.988 -3.826 20.281 1.00 98.00 73 ASP A N 1
ATOM 551 C CA . ASP A 1 73 ? -16.791 -2.661 19.416 1.00 98.00 73 ASP A CA 1
ATOM 552 C C . ASP A 1 73 ? -15.294 -2.489 19.069 1.00 98.00 73 ASP A C 1
ATOM 554 O O . ASP A 1 73 ? -14.937 -2.263 17.914 1.00 98.00 73 ASP A O 1
ATOM 558 N N . GLN A 1 74 ? -14.395 -2.699 20.041 1.00 97.62 74 GLN A N 1
ATOM 559 C CA . GLN A 1 74 ? -12.942 -2.695 19.816 1.00 97.62 74 GLN A CA 1
ATOM 560 C C . GLN A 1 74 ? -12.476 -3.829 18.895 1.00 97.62 74 GLN A C 1
ATOM 562 O O . GLN A 1 74 ? -11.601 -3.618 18.052 1.00 97.62 74 GLN A O 1
ATOM 567 N N . GLN A 1 75 ? -13.030 -5.036 19.043 1.00 96.81 75 GLN A N 1
ATOM 568 C CA . GLN A 1 75 ? -12.713 -6.150 18.148 1.00 96.81 75 GLN A CA 1
ATOM 569 C C . GLN A 1 75 ? -13.164 -5.868 16.716 1.00 96.81 75 GLN A C 1
ATOM 571 O O . GLN A 1 75 ? -12.430 -6.178 15.776 1.00 96.81 75 GLN A O 1
ATOM 576 N N . GLU A 1 76 ? -14.343 -5.276 16.542 1.00 97.81 76 GLU A N 1
ATOM 577 C CA . GLU A 1 76 ? -14.858 -4.918 15.225 1.00 97.81 76 GLU A CA 1
ATOM 578 C C . GLU A 1 76 ? -14.008 -3.820 14.575 1.00 97.81 76 GLU A C 1
ATOM 580 O O . GLU A 1 76 ? -13.589 -3.966 13.425 1.00 97.81 76 GLU A O 1
ATOM 585 N N . GLU A 1 77 ? -13.658 -2.770 15.323 1.00 97.94 77 GLU A N 1
ATOM 586 C CA . GLU A 1 77 ? -12.765 -1.711 14.844 1.00 97.94 77 GLU A CA 1
ATOM 587 C C . GLU A 1 77 ? -11.392 -2.271 14.441 1.00 97.94 77 GLU A C 1
ATOM 589 O O . GLU A 1 77 ? -10.865 -1.946 13.373 1.00 97.94 77 GLU A O 1
ATOM 594 N N . MET A 1 78 ? -10.816 -3.150 15.264 1.00 97.50 78 MET A N 1
ATOM 595 C CA . MET A 1 78 ? -9.539 -3.796 14.966 1.00 97.50 78 MET A CA 1
ATOM 596 C C . MET A 1 78 ? -9.626 -4.655 13.703 1.00 97.50 78 MET A C 1
ATOM 598 O O . MET A 1 78 ? -8.735 -4.584 12.856 1.00 97.50 78 MET A O 1
ATOM 602 N N . ALA A 1 79 ? -10.699 -5.433 13.544 1.00 97.69 79 ALA A N 1
ATOM 603 C CA . ALA A 1 79 ? -10.917 -6.252 12.357 1.00 97.69 79 ALA A CA 1
ATOM 604 C C . ALA A 1 79 ? -11.040 -5.391 11.091 1.00 97.69 79 ALA A C 1
ATOM 606 O O . ALA A 1 79 ? -10.426 -5.707 10.070 1.00 97.69 79 ALA A O 1
ATOM 607 N N . GLN A 1 80 ? -11.764 -4.271 11.166 1.00 97.75 80 GLN A N 1
ATOM 608 C CA . GLN A 1 80 ? -11.888 -3.324 10.059 1.00 97.75 80 GLN A CA 1
ATOM 609 C C . GLN A 1 80 ? -10.532 -2.713 9.696 1.00 97.75 80 GLN A C 1
ATOM 611 O O . GLN A 1 80 ? -10.133 -2.774 8.532 1.00 97.75 80 GLN A O 1
ATOM 616 N N . ARG A 1 81 ? -9.776 -2.209 10.679 1.00 97.75 81 ARG A N 1
ATOM 617 C CA . ARG A 1 81 ? -8.430 -1.653 10.450 1.00 97.75 81 ARG A CA 1
ATOM 618 C C . ARG A 1 81 ? -7.478 -2.679 9.854 1.00 97.75 81 ARG A C 1
ATOM 620 O O . ARG A 1 81 ? -6.765 -2.367 8.906 1.00 97.75 81 ARG A O 1
ATOM 627 N N . PHE A 1 82 ? -7.487 -3.901 10.376 1.00 97.62 82 PHE A N 1
ATOM 628 C CA . PHE A 1 82 ? -6.653 -4.980 9.861 1.00 97.62 82 PHE A CA 1
ATOM 629 C C . PHE A 1 82 ? -7.020 -5.336 8.417 1.00 97.62 82 PHE A C 1
ATOM 631 O O . PHE A 1 82 ? -6.135 -5.490 7.578 1.00 97.62 82 PHE A O 1
ATOM 638 N N . SER A 1 83 ? -8.316 -5.410 8.103 1.00 96.94 83 SER A N 1
ATOM 639 C CA . SER A 1 83 ? -8.777 -5.672 6.738 1.00 96.94 83 SER A CA 1
ATOM 640 C C . SER A 1 83 ? -8.392 -4.554 5.762 1.00 96.94 83 SER A C 1
ATOM 642 O O . SER A 1 83 ? -7.891 -4.851 4.679 1.00 96.94 83 SER A O 1
ATOM 644 N N . GLY A 1 84 ? -8.538 -3.287 6.168 1.00 97.81 84 GLY A N 1
ATOM 645 C CA . GLY A 1 84 ? -8.137 -2.129 5.369 1.00 97.81 84 GLY A CA 1
ATOM 646 C C . GLY A 1 84 ? -6.630 -2.096 5.136 1.00 97.81 84 GLY A C 1
ATOM 647 O O . GLY A 1 84 ? -6.186 -1.976 4.000 1.00 97.81 84 GLY A O 1
ATOM 648 N N . TYR A 1 85 ? -5.841 -2.328 6.186 1.00 97.88 85 TYR A N 1
ATOM 649 C CA . TYR A 1 85 ? -4.390 -2.429 6.071 1.00 97.88 85 TYR A CA 1
ATOM 650 C C . TYR A 1 85 ? -3.965 -3.539 5.105 1.00 97.88 85 TYR A C 1
ATOM 652 O O . TYR A 1 85 ? -3.130 -3.312 4.233 1.00 97.88 85 TYR A O 1
ATOM 660 N N . LEU A 1 86 ? -4.543 -4.740 5.224 1.00 97.69 86 LEU A N 1
ATOM 661 C CA . LEU A 1 86 ? -4.229 -5.833 4.305 1.00 97.69 86 LEU A CA 1
ATOM 662 C C . LEU A 1 86 ? -4.577 -5.472 2.862 1.00 97.69 86 LEU A C 1
ATOM 664 O O . LEU A 1 86 ? -3.782 -5.746 1.965 1.00 97.69 86 LEU A O 1
ATOM 668 N N . GLN A 1 87 ? -5.732 -4.847 2.635 1.00 97.88 87 GLN A N 1
ATOM 669 C CA . GLN A 1 87 ? -6.124 -4.393 1.307 1.00 97.88 87 GLN A CA 1
ATOM 670 C C . GLN A 1 87 ? -5.115 -3.388 0.736 1.00 97.88 87 GLN A C 1
ATOM 672 O O . GLN A 1 87 ? -4.635 -3.584 -0.381 1.00 97.88 87 GLN A O 1
ATOM 677 N N . GLU A 1 88 ? -4.728 -2.376 1.511 1.00 98.00 88 GLU A N 1
ATOM 678 C CA . GLU A 1 88 ? -3.708 -1.403 1.107 1.00 98.00 88 GLU A CA 1
ATOM 679 C C . GLU A 1 88 ? -2.367 -2.081 0.795 1.00 98.00 88 GLU A C 1
ATOM 681 O O . GLU A 1 88 ? -1.723 -1.751 -0.200 1.00 98.00 88 GLU A O 1
ATOM 686 N N . GLN A 1 89 ? -1.943 -3.071 1.591 1.00 97.62 89 GLN A N 1
ATOM 687 C CA . GLN A 1 89 ? -0.720 -3.832 1.311 1.00 97.62 89 GLN A CA 1
ATOM 688 C C . GLN A 1 89 ? -0.801 -4.592 -0.018 1.00 97.62 89 GLN A C 1
ATOM 690 O O . GLN A 1 89 ? 0.165 -4.585 -0.785 1.00 97.62 89 GLN A O 1
ATOM 695 N N . PHE A 1 90 ? -1.943 -5.213 -0.322 1.00 97.62 90 PHE A N 1
ATOM 696 C CA . PHE A 1 90 ? -2.144 -5.886 -1.605 1.00 97.62 90 PHE A CA 1
ATOM 697 C C . PHE A 1 90 ? -2.108 -4.907 -2.778 1.00 97.62 90 PHE A C 1
ATOM 699 O O . PHE A 1 90 ? -1.441 -5.179 -3.778 1.00 97.62 90 PHE A O 1
ATOM 706 N N . GLU A 1 91 ? -2.791 -3.769 -2.664 1.00 98.00 91 GLU A N 1
ATOM 707 C CA . GLU A 1 91 ? -2.819 -2.742 -3.708 1.00 98.00 91 GLU A CA 1
ATOM 708 C C . GLU A 1 91 ? -1.423 -2.159 -3.955 1.00 98.00 91 GLU A C 1
ATOM 710 O O . GLU A 1 91 ? -0.974 -2.110 -5.103 1.00 98.00 91 GLU A O 1
ATOM 715 N N . ASN A 1 92 ? -0.690 -1.827 -2.889 1.00 98.06 92 ASN A N 1
ATOM 716 C CA . ASN A 1 92 ? 0.690 -1.347 -2.968 1.00 98.06 92 ASN A CA 1
ATOM 717 C C . ASN A 1 92 ? 1.612 -2.372 -3.639 1.00 98.06 92 ASN A C 1
ATOM 719 O O . ASN A 1 92 ? 2.421 -2.018 -4.497 1.00 98.06 92 ASN A O 1
ATOM 723 N N . GLN A 1 93 ? 1.479 -3.657 -3.298 1.00 96.44 93 GLN A N 1
ATOM 724 C CA . GLN A 1 93 ? 2.273 -4.711 -3.927 1.00 96.44 93 GLN A CA 1
ATOM 725 C C . GLN A 1 93 ? 1.950 -4.855 -5.420 1.00 96.44 93 GLN A C 1
ATOM 727 O O . GLN A 1 93 ? 2.849 -5.095 -6.231 1.00 96.44 93 GLN A O 1
ATOM 732 N N . LEU A 1 94 ? 0.678 -4.701 -5.795 1.00 97.81 94 LEU A N 1
ATOM 733 C CA . LEU A 1 94 ? 0.248 -4.763 -7.188 1.00 97.81 94 LEU A CA 1
ATOM 734 C C . LEU A 1 94 ? 0.816 -3.592 -8.001 1.00 97.81 94 LEU A C 1
ATOM 736 O O . LEU A 1 94 ? 1.328 -3.804 -9.101 1.00 97.81 94 LEU A O 1
ATOM 740 N N . GLN A 1 95 ? 0.758 -2.381 -7.441 1.00 97.88 95 GLN A N 1
ATOM 741 C CA . GLN A 1 95 ? 1.317 -1.172 -8.046 1.00 97.88 95 GLN A CA 1
ATOM 742 C C . GLN A 1 95 ? 2.829 -1.294 -8.220 1.00 97.88 95 GLN A C 1
ATOM 744 O O . GLN A 1 95 ? 3.323 -1.159 -9.337 1.00 97.88 95 GLN A O 1
ATOM 749 N N . LEU A 1 96 ? 3.549 -1.660 -7.156 1.00 97.81 96 LEU A N 1
ATOM 750 C CA . LEU A 1 96 ? 5.003 -1.812 -7.187 1.00 97.81 96 LEU A CA 1
ATOM 751 C C . LEU A 1 96 ? 5.450 -2.856 -8.217 1.00 97.81 96 LEU A C 1
ATOM 753 O O . LEU A 1 96 ? 6.434 -2.665 -8.932 1.00 97.81 96 LEU A O 1
ATOM 757 N N . LYS A 1 97 ? 4.711 -3.965 -8.333 1.00 97.38 97 LYS A N 1
ATOM 758 C CA . LYS A 1 97 ? 4.967 -4.964 -9.373 1.00 97.38 97 LYS A CA 1
ATOM 759 C C . LYS A 1 97 ? 4.760 -4.379 -10.773 1.00 97.38 97 LYS A C 1
ATOM 761 O O . LYS A 1 97 ? 5.588 -4.611 -11.650 1.00 97.38 97 LYS A O 1
ATOM 766 N N . GLY A 1 98 ? 3.683 -3.621 -10.976 1.00 97.75 98 GLY A N 1
ATOM 767 C CA . GLY A 1 98 ? 3.418 -2.938 -12.241 1.00 97.75 98 GLY A CA 1
ATOM 768 C C . GLY A 1 98 ? 4.532 -1.961 -12.623 1.00 97.75 98 GLY A C 1
ATOM 769 O O . GLY A 1 98 ? 4.989 -1.968 -13.765 1.00 97.75 98 GLY A O 1
ATOM 770 N N . GLU A 1 99 ? 5.021 -1.176 -11.663 1.00 97.56 99 GLU A N 1
ATOM 771 C CA . GLU A 1 99 ? 6.149 -0.259 -11.855 1.00 97.56 99 GLU A CA 1
ATOM 772 C C . GLU A 1 99 ? 7.441 -1.000 -12.207 1.00 97.56 99 GLU A C 1
ATOM 774 O O . GLU A 1 99 ? 8.153 -0.601 -13.131 1.00 97.56 99 GLU A O 1
ATOM 779 N N . TYR A 1 100 ? 7.728 -2.110 -11.524 1.00 97.50 100 TYR A N 1
ATOM 780 C CA . TYR A 1 100 ? 8.892 -2.941 -11.821 1.00 97.50 100 TYR A CA 1
ATOM 781 C C . TYR A 1 100 ? 8.836 -3.527 -13.237 1.00 97.50 100 TYR A C 1
ATOM 783 O O . TYR A 1 100 ? 9.827 -3.480 -13.969 1.00 97.50 100 TYR A O 1
ATOM 791 N N . ASP A 1 101 ? 7.680 -4.051 -13.647 1.00 97.88 101 ASP A N 1
ATOM 792 C CA . ASP A 1 101 ? 7.490 -4.596 -14.991 1.00 97.88 101 ASP A CA 1
ATOM 793 C C . ASP A 1 101 ? 7.623 -3.491 -16.054 1.00 97.88 101 ASP A C 1
ATOM 795 O O . ASP A 1 101 ? 8.313 -3.680 -17.061 1.00 97.88 101 ASP A O 1
ATOM 799 N N . ALA A 1 102 ? 7.063 -2.303 -15.807 1.00 97.75 102 ALA A N 1
ATOM 800 C CA . ALA A 1 102 ? 7.227 -1.145 -16.683 1.00 97.75 102 ALA A CA 1
ATOM 801 C C . ALA A 1 102 ? 8.705 -0.738 -16.815 1.00 97.75 102 ALA A C 1
ATOM 803 O O . ALA A 1 102 ? 9.223 -0.643 -17.932 1.00 97.75 102 ALA A O 1
ATOM 804 N N . LEU A 1 103 ? 9.419 -0.594 -15.696 1.00 97.94 103 LEU A N 1
ATOM 805 C CA . LEU A 1 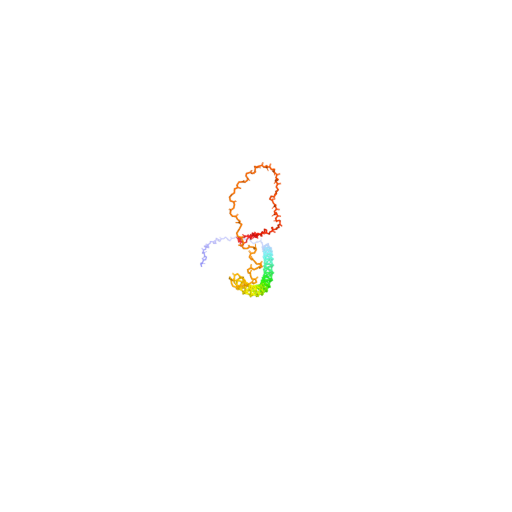103 ? 10.844 -0.261 -15.685 1.00 97.94 103 LEU A CA 1
ATOM 806 C C . LEU A 1 103 ? 11.678 -1.317 -16.420 1.00 97.94 103 LEU A C 1
ATOM 808 O O . LEU A 1 103 ? 12.572 -0.989 -17.203 1.00 97.94 103 LEU A O 1
ATOM 812 N N . ARG A 1 104 ? 11.361 -2.599 -16.224 1.00 97.88 104 ARG A N 1
ATOM 813 C CA . ARG A 1 104 ? 12.021 -3.702 -16.925 1.00 97.88 104 ARG A CA 1
ATOM 814 C C . ARG A 1 104 ? 11.841 -3.594 -18.436 1.00 97.88 104 ARG A C 1
ATOM 816 O O . ARG A 1 104 ? 12.811 -3.773 -19.174 1.00 97.88 104 ARG A O 1
ATOM 823 N N . THR A 1 105 ? 10.630 -3.294 -18.907 1.00 97.94 105 THR A N 1
ATOM 824 C CA . THR A 1 105 ? 10.385 -3.114 -20.346 1.00 97.94 105 THR A CA 1
ATOM 825 C C . THR A 1 105 ? 11.136 -1.910 -20.907 1.00 97.94 105 THR A C 1
ATOM 827 O O . THR A 1 105 ? 11.724 -2.015 -21.982 1.00 97.94 105 THR A O 1
ATOM 830 N N . GLN A 1 106 ? 11.199 -0.805 -20.161 1.00 97.94 106 GLN A N 1
ATOM 831 C CA . GLN A 1 106 ? 11.949 0.385 -20.556 1.00 97.94 106 GLN A CA 1
ATOM 832 C C . GLN A 1 106 ? 13.450 0.090 -20.686 1.00 97.94 106 GLN A C 1
ATOM 834 O O . GLN A 1 106 ? 14.069 0.451 -21.687 1.00 97.94 106 GLN A O 1
ATOM 839 N N . MET A 1 107 ? 14.029 -0.619 -19.715 1.00 97.69 107 MET A N 1
ATOM 840 C CA . MET A 1 107 ? 15.440 -1.013 -19.744 1.00 97.69 107 MET A CA 1
ATOM 841 C C . MET A 1 107 ? 15.762 -1.935 -20.923 1.00 97.69 107 MET A C 1
ATOM 843 O O . MET A 1 107 ? 16.792 -1.769 -21.579 1.00 97.69 107 MET A O 1
ATOM 847 N N . GLU A 1 108 ? 14.881 -2.889 -21.230 1.00 97.88 108 GLU A N 1
ATOM 848 C CA . GLU A 1 108 ? 15.076 -3.780 -22.375 1.00 97.88 108 GLU A CA 1
ATOM 849 C C . GLU A 1 108 ? 14.983 -3.012 -23.705 1.00 97.88 108 GLU A C 1
ATOM 851 O O . GLU A 1 108 ? 15.811 -3.218 -24.592 1.00 97.88 108 GLU A O 1
ATOM 856 N N . GLN A 1 109 ? 14.055 -2.058 -23.826 1.00 97.56 109 GLN A N 1
ATOM 857 C CA . GLN A 1 109 ? 13.981 -1.172 -24.993 1.00 97.56 109 GLN A CA 1
ATOM 858 C C . GLN A 1 109 ? 15.248 -0.323 -25.145 1.00 97.56 109 GLN A C 1
ATOM 860 O O . GLN A 1 109 ? 15.814 -0.253 -26.237 1.00 97.56 109 GLN A O 1
ATOM 865 N N . GLN A 1 110 ? 15.738 0.282 -24.060 1.00 97.25 110 GLN A N 1
ATOM 866 C CA . GLN A 1 110 ? 16.965 1.078 -24.088 1.00 97.25 110 GLN A CA 1
ATOM 867 C C . GLN A 1 110 ? 18.170 0.226 -24.504 1.00 97.25 110 GLN A C 1
ATOM 869 O O . GLN A 1 110 ? 18.980 0.643 -25.335 1.00 97.25 110 GLN A O 1
ATOM 874 N N . LYS A 1 111 ? 18.279 -0.996 -23.976 1.00 97.31 111 LYS A N 1
ATOM 875 C CA . LYS A 1 111 ? 19.323 -1.949 -24.360 1.00 97.31 111 LYS A CA 1
ATOM 876 C C . LYS A 1 111 ? 19.259 -2.288 -25.850 1.00 97.31 111 LYS A C 1
ATOM 878 O O . LYS A 1 111 ? 20.298 -2.308 -26.507 1.00 97.31 111 LYS A O 1
ATOM 883 N N . GLN A 1 112 ? 18.066 -2.517 -26.398 1.00 97.25 112 GLN A N 1
ATOM 884 C CA . GLN A 1 112 ? 17.889 -2.783 -27.828 1.00 97.25 112 GLN A CA 1
ATOM 885 C C . GLN A 1 112 ? 18.279 -1.577 -28.689 1.00 97.25 112 GLN A C 1
ATOM 887 O O . GLN A 1 112 ? 18.983 -1.741 -29.685 1.00 97.25 112 GLN A O 1
ATOM 892 N N . GLN A 1 113 ? 17.904 -0.362 -28.283 1.00 96.88 113 GLN A N 1
ATOM 893 C CA . GLN A 1 113 ? 18.312 0.867 -28.970 1.00 96.88 113 GLN A CA 1
ATOM 894 C C . GLN A 1 113 ? 19.837 1.050 -28.953 1.00 96.88 113 GLN A C 1
ATOM 896 O O . GLN A 1 113 ? 20.438 1.346 -29.986 1.00 96.88 113 GLN A O 1
ATOM 901 N N . MET A 1 114 ? 20.483 0.802 -27.812 1.00 96.69 114 MET A N 1
ATOM 902 C CA . MET A 1 114 ? 21.944 0.845 -27.686 1.00 96.69 114 MET A CA 1
ATOM 903 C C . MET A 1 114 ? 22.632 -0.217 -28.553 1.00 96.69 114 MET A C 1
ATOM 905 O O . MET A 1 114 ? 23.654 0.061 -29.186 1.00 96.69 114 MET A O 1
ATOM 909 N N . ALA A 1 115 ? 22.067 -1.422 -28.634 1.00 97.06 115 ALA A N 1
ATOM 910 C CA . ALA A 1 115 ? 22.565 -2.483 -29.506 1.00 97.06 115 ALA A CA 1
ATOM 911 C C . ALA A 1 115 ? 22.448 -2.093 -30.991 1.00 97.06 115 ALA A C 1
ATOM 913 O O . ALA A 1 115 ? 23.391 -2.276 -31.760 1.00 97.06 115 ALA A O 1
ATOM 914 N N . ALA A 1 116 ? 21.331 -1.480 -31.389 1.00 95.88 116 ALA A N 1
ATOM 915 C CA . ALA A 1 116 ? 21.150 -0.985 -32.751 1.00 95.88 116 ALA A CA 1
ATOM 916 C C . ALA A 1 116 ? 22.161 0.125 -33.085 1.00 95.88 116 ALA A C 1
ATOM 918 O O . ALA A 1 116 ? 22.830 0.069 -34.117 1.00 95.88 116 ALA A O 1
ATOM 919 N N . HIS A 1 117 ? 22.342 1.095 -32.184 1.00 95.75 117 HIS A N 1
ATOM 920 C CA . HIS A 1 117 ? 23.296 2.186 -32.379 1.00 95.75 117 HIS A CA 1
ATOM 921 C C . HIS A 1 117 ? 24.746 1.687 -32.472 1.00 95.75 117 HIS A C 1
ATOM 923 O O . HIS A 1 117 ? 25.495 2.103 -33.354 1.00 95.75 117 HIS A O 1
ATOM 929 N N . THR A 1 118 ? 25.141 0.746 -31.612 1.00 95.56 118 THR A N 1
ATOM 930 C CA . THR A 1 118 ? 26.485 0.144 -31.663 1.00 95.56 118 THR A CA 1
ATOM 931 C C . THR A 1 118 ? 26.709 -0.673 -32.935 1.00 95.56 118 THR A C 1
ATOM 933 O O . THR A 1 118 ? 27.809 -0.634 -33.483 1.00 95.56 118 THR A O 1
ATOM 936 N N . SER A 1 119 ? 25.680 -1.347 -33.459 1.00 96.31 119 SER A N 1
ATOM 937 C CA . SER A 1 119 ? 25.749 -2.021 -34.762 1.00 96.31 119 SER A CA 1
ATOM 938 C C . SER A 1 119 ? 25.991 -1.037 -35.910 1.00 96.31 119 SER A C 1
ATOM 940 O O . SER A 1 119 ? 26.860 -1.279 -36.744 1.00 96.31 119 SER A O 1
ATOM 942 N N . ILE A 1 120 ? 25.268 0.088 -35.937 1.00 96.31 120 ILE A N 1
ATOM 943 C CA . ILE A 1 120 ? 25.437 1.128 -36.967 1.00 96.31 120 ILE A CA 1
ATOM 944 C C . ILE A 1 120 ? 26.842 1.732 -36.893 1.00 96.31 120 ILE A C 1
ATOM 946 O O . ILE A 1 120 ? 27.511 1.871 -37.916 1.00 96.31 120 ILE A O 1
ATOM 950 N N . LEU A 1 121 ? 27.315 2.060 -35.687 1.00 95.94 121 LEU A N 1
ATOM 951 C CA . LEU A 1 121 ? 28.669 2.582 -35.494 1.00 95.94 121 LEU A CA 1
ATOM 952 C C . LEU A 1 121 ? 29.737 1.583 -35.946 1.00 95.94 121 LEU A C 1
ATOM 954 O O . LEU A 1 121 ? 30.727 1.987 -36.553 1.00 95.94 121 LEU A O 1
ATOM 958 N N . ARG A 1 122 ? 29.531 0.286 -35.694 1.00 96.25 122 ARG A N 1
ATOM 959 C CA . ARG A 1 122 ? 30.429 -0.769 -36.166 1.00 96.25 122 ARG A CA 1
ATOM 960 C C . ARG A 1 122 ? 30.488 -0.803 -37.690 1.00 96.25 122 ARG A C 1
ATOM 962 O O . ARG A 1 122 ? 31.578 -0.719 -38.243 1.00 96.25 122 ARG A O 1
ATOM 969 N N . GLU A 1 123 ? 29.341 -0.837 -38.362 1.00 96.12 123 GLU A N 1
ATOM 970 C CA . GLU A 1 123 ? 29.279 -0.842 -39.828 1.00 96.12 123 GLU A CA 1
ATOM 971 C C . GLU A 1 123 ? 29.921 0.421 -40.429 1.00 96.12 123 GLU A C 1
ATOM 973 O O . GLU A 1 123 ? 30.694 0.344 -41.386 1.00 96.12 123 GLU A O 1
ATOM 978 N N . ALA A 1 124 ? 29.656 1.593 -39.843 1.00 94.94 124 ALA A N 1
ATOM 979 C CA . ALA A 1 124 ? 30.297 2.839 -40.249 1.00 94.94 124 ALA A CA 1
ATOM 980 C C . ALA A 1 124 ? 31.822 2.776 -40.064 1.00 94.94 124 ALA A C 1
ATOM 982 O O . ALA A 1 124 ? 32.562 3.166 -40.967 1.00 94.94 124 ALA A O 1
ATOM 983 N N . SER A 1 125 ? 32.300 2.237 -38.937 1.00 94.25 125 SER A N 1
ATOM 984 C CA . SER A 1 125 ? 33.734 2.071 -38.677 1.00 94.25 125 SER A CA 1
ATOM 985 C C . SER A 1 125 ? 34.403 1.113 -39.666 1.00 94.25 125 SER A C 1
ATOM 987 O O . SER A 1 125 ? 35.504 1.390 -40.139 1.00 94.25 125 SER A O 1
ATOM 989 N N . GLU A 1 126 ? 33.721 0.032 -40.051 1.00 95.06 126 GLU A N 1
ATOM 990 C CA . GLU A 1 126 ? 34.208 -0.920 -41.049 1.00 95.06 126 GLU A CA 1
ATOM 991 C C . GLU A 1 126 ? 34.314 -0.253 -42.424 1.00 95.06 126 GLU A C 1
ATOM 993 O O . GLU A 1 126 ? 35.362 -0.336 -43.067 1.00 95.06 126 GLU A O 1
ATOM 998 N N . LYS A 1 127 ? 33.280 0.487 -42.850 1.00 95.06 127 LYS A N 1
ATOM 999 C CA . LYS A 1 127 ? 33.290 1.247 -44.113 1.00 95.06 127 LYS A CA 1
ATOM 1000 C C . LYS A 1 127 ? 34.396 2.300 -44.149 1.00 95.06 127 LYS A C 1
ATOM 1002 O O . LYS A 1 127 ? 35.099 2.392 -45.152 1.00 95.06 127 LYS A O 1
ATOM 1007 N N . ILE A 1 128 ? 34.596 3.044 -43.062 1.00 94.44 128 ILE A N 1
ATOM 1008 C CA . ILE A 1 128 ? 35.696 4.013 -42.948 1.00 94.44 128 ILE A CA 1
ATOM 1009 C C . ILE A 1 128 ? 37.050 3.295 -43.022 1.00 94.44 128 ILE A C 1
ATOM 1011 O O . ILE A 1 128 ? 37.943 3.750 -43.730 1.00 94.44 128 ILE A O 1
ATOM 1015 N N . GLY A 1 129 ? 37.203 2.145 -42.361 1.00 93.56 129 GLY A N 1
ATOM 1016 C CA . GLY A 1 129 ? 38.419 1.331 -42.446 1.00 93.56 129 GLY A CA 1
ATOM 1017 C C . GLY A 1 129 ? 38.694 0.790 -43.856 1.00 93.56 129 GLY A C 1
ATOM 1018 O O . GLY A 1 129 ? 39.848 0.695 -44.275 1.00 93.56 129 GLY A O 1
ATOM 1019 N N . HIS A 1 130 ? 37.655 0.450 -44.624 1.00 93.50 130 HIS A N 1
ATOM 1020 C CA . HIS A 1 130 ? 37.788 0.107 -46.043 1.00 93.50 130 HIS A CA 1
ATOM 1021 C C . HIS A 1 130 ? 38.221 1.312 -46.883 1.00 93.50 130 HIS A C 1
ATOM 1023 O O . HIS A 1 130 ? 39.219 1.212 -47.594 1.00 93.50 130 HIS A O 1
ATOM 1029 N N . GLN A 1 131 ? 37.555 2.457 -46.729 1.00 92.44 131 GLN A N 1
ATOM 1030 C CA . GLN A 1 131 ? 37.919 3.693 -47.428 1.00 92.44 131 GLN A CA 1
ATOM 1031 C C . GLN A 1 131 ? 39.351 4.142 -47.109 1.00 92.44 131 GLN A C 1
ATOM 1033 O O . GLN A 1 131 ? 40.078 4.545 -48.010 1.00 92.44 131 GLN A O 1
ATOM 1038 N N . ALA A 1 132 ? 39.794 4.030 -45.854 1.00 90.38 132 ALA A N 1
ATOM 1039 C CA . ALA A 1 132 ? 41.160 4.363 -45.458 1.00 90.38 132 ALA A CA 1
ATOM 1040 C C . ALA A 1 132 ? 42.201 3.509 -46.203 1.00 90.38 132 ALA A C 1
ATOM 1042 O O . ALA A 1 132 ? 43.185 4.047 -46.708 1.00 90.38 132 ALA A O 1
ATOM 1043 N N . ARG A 1 133 ? 41.953 2.198 -46.345 1.00 91.31 133 ARG A N 1
ATOM 1044 C CA . ARG A 1 133 ? 42.824 1.284 -47.106 1.00 91.31 133 ARG A CA 1
ATOM 1045 C C . ARG A 1 133 ? 42.818 1.571 -48.606 1.00 91.31 133 ARG A C 1
ATOM 1047 O O . ARG A 1 133 ? 43.862 1.494 -49.250 1.00 91.31 133 ARG A O 1
ATOM 1054 N N . GLU A 1 134 ? 41.665 1.917 -49.172 1.00 90.44 134 GLU A N 1
ATOM 1055 C CA . GLU A 1 134 ? 41.567 2.337 -50.576 1.00 90.44 134 GLU A CA 1
ATOM 1056 C C . GLU A 1 134 ? 42.349 3.631 -50.826 1.00 90.44 134 GLU A C 1
ATOM 1058 O O . GLU A 1 134 ? 43.090 3.717 -51.803 1.00 90.44 134 GLU A O 1
ATOM 1063 N N . ILE A 1 135 ? 42.245 4.612 -49.922 1.00 87.19 135 ILE A N 1
ATOM 1064 C CA . ILE A 1 135 ? 43.022 5.857 -49.983 1.00 87.19 135 ILE A CA 1
ATOM 1065 C C . ILE A 1 135 ? 44.520 5.567 -49.880 1.00 87.19 135 ILE A C 1
ATOM 1067 O O . ILE A 1 135 ? 45.289 6.145 -50.642 1.00 87.19 135 ILE A O 1
ATOM 1071 N N . GLU A 1 136 ? 44.945 4.678 -48.982 1.00 84.94 136 GLU A N 1
ATOM 1072 C CA . GLU A 1 136 ? 46.350 4.277 -48.848 1.00 84.94 136 GLU A CA 1
ATOM 1073 C C . GLU A 1 136 ? 46.870 3.592 -50.120 1.00 84.94 136 GLU A C 1
ATOM 1075 O O . GLU A 1 136 ? 47.904 3.978 -50.656 1.00 84.94 136 GLU A O 1
ATOM 1080 N N . THR A 1 137 ? 46.086 2.682 -50.699 1.00 87.69 137 THR A N 1
ATOM 1081 C CA . THR A 1 137 ? 46.429 2.027 -51.971 1.00 87.69 137 THR A CA 1
ATOM 1082 C C . THR A 1 137 ? 46.523 3.041 -53.118 1.00 87.69 137 THR A C 1
ATOM 1084 O O . THR A 1 137 ? 47.459 3.012 -53.918 1.00 87.69 137 THR A O 1
ATOM 1087 N N . LEU A 1 138 ? 45.565 3.970 -53.213 1.00 81.75 138 LEU A N 1
ATOM 1088 C CA . LEU A 1 138 ? 45.582 5.039 -54.214 1.00 81.75 138 LEU A CA 1
ATOM 1089 C C . LEU A 1 138 ? 46.774 5.976 -54.014 1.00 81.75 138 LEU A C 1
ATOM 1091 O O . LEU A 1 138 ? 47.398 6.387 -54.993 1.00 81.75 138 LEU A O 1
ATOM 1095 N N . LYS A 1 139 ? 47.105 6.299 -52.763 1.00 80.62 139 LYS A N 1
ATOM 1096 C CA . LYS A 1 139 ? 48.290 7.068 -52.391 1.00 80.62 139 LYS A CA 1
ATOM 1097 C C . LYS A 1 139 ? 49.552 6.359 -52.889 1.00 80.62 139 LYS A C 1
ATOM 1099 O O . LYS A 1 139 ? 50.340 6.995 -53.585 1.00 80.62 139 LYS A O 1
ATOM 1104 N N . ASP A 1 140 ? 49.708 5.063 -52.644 1.00 77.75 140 ASP A N 1
ATOM 1105 C CA . ASP A 1 140 ? 50.865 4.292 -53.116 1.00 77.75 140 ASP A CA 1
ATOM 1106 C C . ASP A 1 140 ? 50.977 4.281 -54.647 1.00 77.75 140 ASP A C 1
ATOM 1108 O O . ASP A 1 140 ? 52.059 4.491 -55.192 1.00 77.75 140 ASP A O 1
ATOM 1112 N N . VAL A 1 141 ? 49.859 4.140 -55.368 1.00 77.12 141 VAL A N 1
ATOM 1113 C CA . VAL A 1 141 ? 49.827 4.207 -56.843 1.00 77.12 141 VAL A CA 1
ATOM 1114 C C . VAL A 1 141 ? 50.197 5.601 -57.370 1.00 77.12 141 VAL A C 1
ATOM 1116 O O . VAL A 1 141 ? 50.865 5.727 -58.400 1.00 77.12 141 VAL A O 1
ATOM 1119 N N . VAL A 1 142 ? 49.776 6.666 -56.684 1.00 68.88 142 VAL A N 1
ATOM 1120 C CA . VAL A 1 142 ? 50.107 8.056 -57.036 1.00 68.88 142 VAL A CA 1
ATOM 1121 C C . VAL A 1 142 ? 51.569 8.383 -56.720 1.00 68.88 142 VAL A C 1
ATOM 1123 O O . VAL A 1 142 ? 52.200 9.098 -57.495 1.00 68.88 142 VAL A O 1
ATOM 1126 N N . HIS A 1 143 ? 52.121 7.859 -55.627 1.00 66.25 143 HIS A N 1
ATOM 1127 C CA . HIS A 1 143 ? 53.523 8.054 -55.246 1.00 66.25 143 HIS A CA 1
ATOM 1128 C C . HIS A 1 143 ? 54.486 7.048 -55.893 1.00 66.25 143 HIS A C 1
ATOM 1130 O O . HIS A 1 143 ? 55.699 7.179 -55.726 1.00 66.25 143 HIS A O 1
ATOM 1136 N N . HIS A 1 144 ? 53.986 6.071 -56.655 1.00 66.81 144 HIS A N 1
ATOM 1137 C CA . HIS A 1 144 ? 54.832 5.115 -57.355 1.00 66.81 144 HIS A CA 1
ATOM 1138 C C . HIS A 1 144 ? 55.705 5.838 -58.406 1.00 66.81 144 HIS A C 1
ATOM 1140 O O . HIS A 1 144 ? 55.165 6.553 -59.257 1.00 66.81 144 HIS A O 1
ATOM 1146 N N . PRO A 1 145 ? 57.036 5.620 -58.428 1.00 60.50 145 PRO A N 1
ATOM 1147 C CA . PRO A 1 145 ? 57.998 6.394 -59.233 1.00 60.50 145 PRO A CA 1
ATOM 1148 C C . PRO A 1 145 ? 57.860 6.227 -60.756 1.00 60.50 145 PRO A C 1
ATOM 1150 O O . PRO A 1 145 ? 58.591 6.841 -61.527 1.00 60.50 145 PRO A O 1
ATOM 1153 N N . SER A 1 146 ? 56.937 5.379 -61.208 1.00 61.12 146 SER A N 1
ATOM 1154 C CA . SER A 1 146 ? 56.610 5.159 -62.624 1.00 61.12 146 SER A CA 1
ATOM 1155 C C . SER A 1 146 ? 55.225 5.679 -63.024 1.00 61.12 146 SER A C 1
ATOM 1157 O O . SER A 1 146 ? 54.811 5.447 -64.156 1.00 61.12 146 SER A O 1
ATOM 1159 N N . SER A 1 147 ? 54.513 6.402 -62.147 1.00 56.72 147 SER A N 1
ATOM 1160 C CA . SER A 1 147 ? 53.235 7.056 -62.463 1.00 56.72 147 SER A CA 1
ATOM 1161 C C . SER A 1 147 ? 53.462 8.484 -62.990 1.00 56.72 147 SER A C 1
ATOM 1163 O O . SER A 1 147 ? 53.715 9.402 -62.203 1.00 56.72 147 SER A O 1
ATOM 1165 N N . PRO A 1 148 ? 53.322 8.748 -64.307 1.00 59.38 148 PRO A N 1
ATOM 1166 C CA . PRO A 1 148 ? 53.676 10.049 -64.887 1.00 59.38 148 PRO A CA 1
ATOM 1167 C C . PRO A 1 148 ? 52.782 11.196 -64.391 1.00 59.38 148 PRO A C 1
ATOM 1169 O O . PRO A 1 148 ? 53.198 12.350 -64.357 1.00 59.38 148 PRO A O 1
ATOM 1172 N N . ARG A 1 149 ? 51.541 10.895 -63.984 1.00 61.03 149 ARG A N 1
ATOM 1173 C CA . ARG A 1 149 ? 50.587 11.886 -63.450 1.00 61.03 149 ARG A CA 1
ATOM 1174 C C . ARG A 1 149 ? 50.794 12.197 -61.966 1.00 61.03 149 ARG A C 1
ATOM 1176 O O . ARG A 1 149 ? 50.432 13.293 -61.540 1.00 61.03 149 ARG A O 1
ATOM 1183 N N . GLY A 1 150 ? 51.338 11.259 -61.192 1.00 59.25 150 GLY A N 1
ATOM 1184 C CA . GLY A 1 150 ? 51.592 11.432 -59.761 1.00 59.25 150 GLY A CA 1
ATOM 1185 C C . GLY A 1 150 ? 52.778 12.354 -59.488 1.00 59.25 150 GLY A C 1
ATOM 1186 O O . GLY A 1 150 ? 52.652 13.317 -58.730 1.00 59.25 150 GLY A O 1
ATOM 1187 N N . GLN A 1 151 ? 53.876 12.140 -60.220 1.00 59.81 151 GLN A N 1
ATOM 1188 C CA . GLN A 1 151 ? 55.101 12.943 -60.139 1.00 59.81 151 GLN A CA 1
ATOM 1189 C C . GLN A 1 151 ? 54.858 14.431 -60.456 1.00 59.81 151 GLN A C 1
ATOM 1191 O O . GLN A 1 151 ? 55.377 15.305 -59.770 1.00 59.81 151 GLN A O 1
ATOM 1196 N N . VAL A 1 152 ? 54.038 14.727 -61.474 1.00 60.19 152 VAL A N 1
ATOM 1197 C CA . VAL A 1 152 ? 53.835 16.099 -61.983 1.00 60.19 152 VAL A CA 1
ATOM 1198 C C . VAL A 1 152 ? 52.893 16.928 -61.100 1.00 60.19 152 VAL A C 1
ATOM 1200 O O . VAL A 1 152 ? 53.085 18.133 -60.977 1.00 60.19 152 VAL A O 1
ATOM 1203 N N . ARG A 1 153 ? 51.879 16.317 -60.467 1.00 62.97 153 ARG A N 1
ATOM 1204 C CA . ARG A 1 153 ? 50.921 17.049 -59.608 1.00 62.97 153 ARG A CA 1
ATOM 1205 C C . ARG A 1 153 ? 51.344 17.153 -58.145 1.00 62.97 153 ARG A C 1
ATOM 1207 O O . ARG A 1 153 ? 51.024 18.154 -57.516 1.00 62.97 153 ARG A O 1
ATOM 1214 N N . TRP A 1 154 ? 52.026 16.144 -57.605 1.00 61.22 154 TRP A N 1
ATOM 1215 C CA . TRP A 1 154 ? 52.386 16.092 -56.182 1.00 61.22 154 TRP A CA 1
ATOM 1216 C C . TRP A 1 154 ? 53.879 16.301 -55.914 1.00 61.22 154 TRP A C 1
ATOM 1218 O O . TRP A 1 154 ? 54.246 16.616 -54.785 1.00 61.22 154 TRP A O 1
ATOM 1228 N N . GLY A 1 155 ? 54.740 16.211 -56.936 1.00 60.22 155 GLY A N 1
ATOM 1229 C CA . GLY A 1 155 ? 56.179 16.468 -56.805 1.00 60.22 155 GLY A CA 1
ATOM 1230 C C . GLY A 1 155 ? 56.523 17.889 -56.344 1.00 60.22 155 GLY A C 1
ATOM 1231 O O . GLY A 1 155 ? 57.579 18.091 -55.757 1.00 60.22 155 GLY A O 1
ATOM 1232 N N . TRP A 1 156 ? 55.612 18.852 -56.521 1.00 59.94 156 TRP A N 1
ATOM 1233 C CA . TRP A 1 156 ? 55.775 20.222 -56.017 1.00 59.94 156 TRP A CA 1
ATOM 1234 C C . TRP A 1 156 ? 55.650 20.334 -54.489 1.00 59.94 156 TRP A C 1
ATOM 1236 O O . TRP A 1 156 ? 56.206 21.255 -53.903 1.00 59.94 156 TRP A O 1
ATOM 1246 N N . PHE A 1 157 ? 54.943 19.398 -53.845 1.00 59.62 157 PHE A N 1
ATOM 1247 C CA . PHE A 1 157 ? 54.698 19.389 -52.395 1.00 59.62 157 PHE A CA 1
ATOM 1248 C C . PHE A 1 157 ? 55.614 18.425 -51.626 1.00 59.62 157 PHE A C 1
ATOM 1250 O O . PHE A 1 157 ? 55.632 18.451 -50.401 1.00 59.62 157 PHE A O 1
ATOM 1257 N N . ALA A 1 158 ? 56.359 17.563 -52.326 1.00 55.59 158 ALA A N 1
ATOM 1258 C CA . ALA A 1 158 ? 57.265 16.580 -51.728 1.00 55.59 158 ALA A CA 1
ATOM 1259 C C . ALA A 1 158 ? 58.724 17.067 -51.630 1.00 55.59 158 ALA A C 1
ATOM 1261 O O . ALA A 1 158 ? 59.591 16.288 -51.235 1.00 55.59 158 ALA A O 1
ATOM 1262 N N . GLN A 1 159 ? 59.016 18.324 -51.991 1.00 54.69 159 GLN A N 1
ATOM 1263 C CA . GLN A 1 159 ? 60.325 18.915 -51.714 1.00 54.69 159 GLN A CA 1
ATOM 1264 C C . GLN A 1 159 ? 60.465 19.115 -50.198 1.00 54.69 159 GLN A C 1
ATOM 1266 O O . GLN A 1 159 ? 59.670 19.864 -49.625 1.00 54.69 159 GLN A O 1
ATOM 1271 N N . PRO A 1 160 ? 61.445 18.480 -49.526 1.00 56.91 160 PRO A N 1
ATOM 1272 C CA . PRO A 1 160 ? 61.832 18.941 -48.202 1.00 56.91 160 PRO A CA 1
ATOM 1273 C C . PRO A 1 160 ? 62.289 20.404 -48.334 1.00 56.91 160 PRO A C 1
ATOM 1275 O O . PRO A 1 160 ? 62.932 20.733 -49.339 1.00 56.91 160 PRO A O 1
ATOM 1278 N N . PRO A 1 161 ? 61.933 21.297 -47.390 1.00 56.47 161 PRO A N 1
ATOM 1279 C CA . PRO A 1 161 ? 62.450 22.657 -47.420 1.00 56.47 161 PRO A CA 1
ATOM 1280 C C . PRO A 1 161 ? 63.983 22.591 -47.473 1.00 56.47 161 PRO A C 1
ATOM 1282 O O . PRO A 1 161 ? 64.562 21.717 -46.820 1.00 56.47 161 PRO A O 1
ATOM 1285 N N . PRO A 1 162 ? 64.634 23.442 -48.286 1.00 54.50 162 PRO A N 1
ATOM 1286 C CA . PRO A 1 162 ? 66.082 23.468 -48.344 1.00 54.50 162 PRO A CA 1
ATOM 1287 C C . PRO A 1 162 ? 66.617 23.716 -46.935 1.00 54.50 162 PRO A C 1
ATOM 1289 O O . PRO A 1 162 ? 66.148 24.600 -46.219 1.00 54.50 162 PRO A O 1
ATOM 1292 N N . ASP A 1 163 ? 67.555 22.861 -46.549 1.00 55.69 163 ASP A N 1
ATOM 1293 C CA . ASP A 1 163 ? 68.321 22.946 -45.318 1.00 55.69 163 ASP A CA 1
ATOM 1294 C C . ASP A 1 163 ? 69.204 24.199 -45.412 1.00 55.69 163 ASP A C 1
ATOM 1296 O O . ASP A 1 163 ? 70.336 24.150 -45.885 1.00 55.69 163 ASP A O 1
ATOM 1300 N N . GLU A 1 164 ? 68.639 25.354 -45.061 1.00 50.81 164 GLU A N 1
ATOM 1301 C CA . GLU A 1 164 ? 69.389 26.583 -44.821 1.00 50.81 164 GLU A CA 1
ATOM 1302 C C . GLU A 1 164 ? 69.374 26.857 -43.320 1.00 50.81 164 GLU A C 1
ATOM 1304 O O . GLU A 1 164 ? 68.515 27.542 -42.761 1.00 50.81 164 GLU A O 1
ATOM 1309 N N . ALA A 1 165 ? 70.372 26.277 -42.658 1.00 49.00 165 ALA A N 1
ATOM 1310 C CA . ALA A 1 165 ? 71.035 26.974 -41.577 1.00 49.00 165 ALA A CA 1
ATOM 1311 C C . ALA A 1 165 ? 71.483 28.344 -42.109 1.00 49.00 165 ALA A C 1
ATOM 1313 O O . ALA A 1 165 ? 72.307 28.400 -43.014 1.00 49.00 165 ALA A O 1
ATOM 1314 N N . ASP A 1 166 ? 70.877 29.420 -41.610 1.00 45.69 166 ASP A N 1
ATOM 1315 C CA . ASP A 1 166 ? 71.603 30.554 -41.032 1.00 45.69 166 A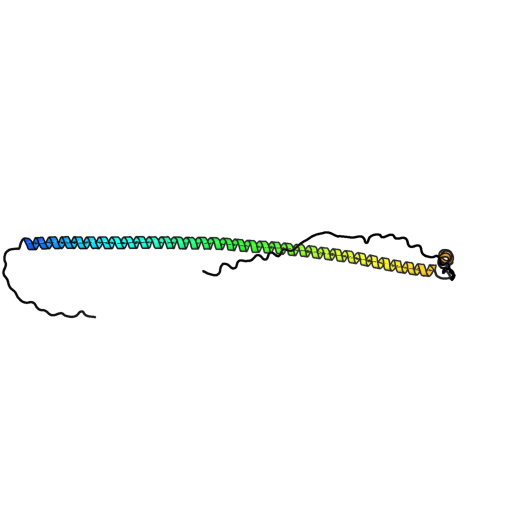SP A CA 1
ATOM 1316 C C . ASP A 1 166 ? 70.631 31.630 -40.509 1.00 45.69 166 ASP A C 1
ATOM 1318 O O . ASP A 1 166 ? 69.825 32.219 -41.225 1.00 45.69 166 ASP A O 1
ATOM 1322 N N . ASP A 1 167 ? 70.723 31.841 -39.196 1.00 47.47 167 ASP A N 1
ATOM 1323 C CA . ASP A 1 167 ? 70.582 33.102 -38.467 1.00 47.47 167 ASP A CA 1
ATOM 1324 C C . ASP A 1 167 ? 69.797 34.266 -39.106 1.00 47.47 167 ASP A C 1
ATOM 1326 O O . ASP A 1 167 ? 70.357 35.089 -39.827 1.00 47.47 167 ASP A O 1
ATOM 1330 N N . VAL A 1 168 ? 68.585 34.525 -38.592 1.00 43.09 168 VAL A N 1
ATOM 1331 C CA . VAL A 1 168 ? 68.210 35.899 -38.201 1.00 43.09 168 VAL A CA 1
ATOM 1332 C C . VAL A 1 168 ? 67.527 35.898 -36.835 1.00 43.09 168 VAL A C 1
ATOM 1334 O O . VAL A 1 168 ? 66.316 35.782 -36.668 1.00 43.09 168 VAL A O 1
ATOM 1337 N N . LYS A 1 169 ? 68.380 36.114 -35.841 1.00 42.66 169 LYS A N 1
ATOM 1338 C CA . LYS A 1 169 ? 68.107 36.735 -34.549 1.00 42.66 169 LYS A CA 1
ATOM 1339 C C . LYS A 1 169 ? 67.259 38.007 -34.714 1.00 42.66 169 LYS A C 1
ATOM 1341 O O . LYS A 1 169 ? 67.774 39.037 -35.140 1.00 42.66 169 LYS A O 1
ATOM 1346 N N . MET A 1 170 ? 66.002 37.975 -34.286 1.00 35.06 170 MET A N 1
ATOM 1347 C CA . MET A 1 170 ? 65.227 39.176 -33.954 1.00 35.06 170 MET A CA 1
ATOM 1348 C C . MET A 1 170 ? 64.604 38.987 -32.574 1.00 35.06 170 MET A C 1
ATOM 1350 O O . MET A 1 170 ? 63.954 37.987 -32.288 1.00 35.06 170 MET A O 1
ATOM 1354 N N . LYS A 1 171 ? 64.946 39.935 -31.705 1.00 37.66 171 LYS A N 1
ATOM 1355 C CA . LYS A 1 171 ? 64.685 39.975 -30.270 1.00 37.66 171 LYS A CA 1
ATOM 1356 C C . LYS A 1 171 ? 63.226 40.294 -29.952 1.00 37.66 171 LYS A C 1
ATOM 1358 O O . LYS A 1 171 ? 62.574 41.005 -30.708 1.00 37.66 171 LYS A O 1
ATOM 1363 N N . ASP A 1 172 ? 62.839 39.827 -28.768 1.00 36.81 172 ASP A N 1
ATOM 1364 C CA . ASP A 1 172 ? 61.834 40.350 -27.841 1.00 36.81 172 ASP A CA 1
ATOM 1365 C C . ASP A 1 172 ? 61.151 41.669 -28.216 1.00 36.81 172 ASP A C 1
ATOM 1367 O O . ASP A 1 172 ? 61.786 42.724 -28.239 1.00 36.81 172 ASP A O 1
ATOM 1371 N N . THR A 1 173 ? 59.821 41.613 -28.266 1.00 41.66 173 THR A N 1
ATOM 1372 C CA . THR A 1 173 ? 58.978 42.582 -27.559 1.00 41.66 173 THR A CA 1
ATOM 1373 C C . THR A 1 173 ? 57.795 41.848 -26.940 1.00 41.66 173 THR A C 1
ATOM 1375 O O . THR A 1 173 ? 56.901 41.369 -27.635 1.00 41.66 173 THR A O 1
ATOM 1378 N N . THR A 1 174 ? 57.840 41.750 -25.616 1.00 43.47 174 THR A N 1
ATOM 1379 C CA . THR A 1 174 ? 56.761 41.336 -24.724 1.00 43.47 174 THR A CA 1
ATOM 1380 C C . THR A 1 174 ? 55.683 42.416 -24.699 1.00 43.47 174 THR A C 1
ATOM 1382 O O . THR A 1 174 ? 55.948 43.503 -24.199 1.00 43.47 174 THR A O 1
ATOM 1385 N N . GLU A 1 175 ? 54.470 42.103 -25.153 1.00 45.16 175 GLU A N 1
ATOM 1386 C CA . GLU A 1 175 ? 53.251 42.805 -24.735 1.00 45.16 175 GLU A CA 1
ATOM 1387 C C . GLU A 1 175 ? 52.154 41.779 -24.409 1.00 45.16 175 GLU A C 1
ATOM 1389 O O . GLU A 1 175 ? 51.574 41.114 -25.263 1.00 45.16 175 GLU A O 1
ATOM 1394 N N . GLU A 1 176 ? 52.000 41.586 -23.101 1.00 44.66 176 GLU A N 1
ATOM 1395 C CA . GLU A 1 176 ? 50.758 41.445 -22.342 1.00 44.66 176 GLU A CA 1
ATOM 1396 C C . GLU A 1 176 ? 49.436 41.416 -23.138 1.00 44.66 176 GLU A C 1
ATOM 1398 O O . GLU A 1 176 ? 48.939 42.450 -23.565 1.00 44.66 176 GLU A O 1
ATOM 1403 N N . VAL A 1 177 ? 48.779 40.249 -23.180 1.00 39.62 177 VAL A N 1
ATOM 1404 C CA . VAL A 1 177 ? 47.311 40.167 -23.096 1.00 39.62 177 VAL A CA 1
ATOM 1405 C C . VAL A 1 177 ? 46.937 38.988 -22.204 1.00 39.62 177 VAL A C 1
ATOM 1407 O O . VAL A 1 177 ? 46.989 37.817 -22.579 1.00 39.62 177 VAL A O 1
ATOM 1410 N N . THR A 1 178 ? 46.552 39.332 -20.984 1.00 46.41 178 THR A N 1
ATOM 1411 C CA . THR A 1 178 ? 45.730 38.518 -20.099 1.00 46.41 178 THR A CA 1
ATOM 1412 C C . THR A 1 178 ? 44.380 38.250 -20.771 1.00 46.41 178 THR A C 1
ATOM 1414 O O . THR A 1 178 ? 43.649 39.180 -21.099 1.00 46.41 178 THR A O 1
ATOM 1417 N N . ALA A 1 179 ? 44.012 36.982 -20.966 1.00 39.94 179 ALA A N 1
ATOM 1418 C CA . ALA A 1 179 ? 42.640 36.627 -21.326 1.00 39.94 179 ALA A CA 1
ATOM 1419 C C . ALA A 1 179 ? 42.255 35.226 -20.827 1.00 39.94 179 ALA A C 1
ATOM 1421 O O . ALA A 1 179 ? 42.444 34.220 -21.500 1.00 39.94 179 ALA A O 1
ATOM 1422 N N . VAL A 1 180 ? 41.683 35.224 -19.621 1.00 37.19 180 VAL A N 1
ATOM 1423 C CA . VAL A 1 180 ? 40.453 34.500 -19.268 1.00 37.19 180 VAL A CA 1
ATOM 1424 C C . VAL A 1 180 ? 40.463 32.985 -19.525 1.00 37.19 180 VAL A C 1
ATOM 1426 O O . VAL A 1 180 ? 40.026 32.489 -20.561 1.00 37.19 180 VAL A O 1
ATOM 1429 N N . CYS A 1 181 ? 40.831 32.234 -18.481 1.00 31.84 181 CYS A N 1
ATOM 1430 C CA . CYS A 1 181 ? 40.263 30.907 -18.251 1.00 31.84 181 CYS A CA 1
ATOM 1431 C C . CYS A 1 181 ? 38.741 31.053 -18.107 1.00 31.84 181 CYS A C 1
ATOM 1433 O O . CYS A 1 181 ? 38.249 31.583 -17.112 1.00 31.84 181 CYS A O 1
ATOM 1435 N N . GLY A 1 182 ? 38.020 30.611 -19.137 1.00 34.16 182 GLY A N 1
ATOM 1436 C CA . GLY A 1 182 ? 36.567 30.556 -19.176 1.00 34.16 182 GLY A CA 1
ATOM 1437 C C . GLY A 1 182 ? 36.019 29.605 -18.120 1.00 34.16 182 GLY A C 1
ATOM 1438 O O . GLY A 1 182 ? 36.111 28.385 -18.225 1.00 34.16 182 GLY A O 1
ATOM 1439 N N . GLU A 1 183 ? 35.429 30.220 -17.109 1.00 38.34 183 GLU A N 1
ATOM 1440 C CA . GLU A 1 183 ? 34.530 29.660 -16.120 1.00 38.34 183 GLU A CA 1
ATOM 1441 C C . GLU A 1 183 ? 33.320 29.003 -16.816 1.00 38.34 183 GLU A C 1
ATOM 1443 O O . GLU A 1 183 ? 32.524 29.675 -17.470 1.00 38.34 183 GLU A O 1
ATOM 1448 N N . ALA A 1 184 ? 33.148 27.688 -16.659 1.00 38.69 184 ALA A N 1
ATOM 1449 C CA . ALA A 1 184 ? 31.888 27.001 -16.947 1.00 38.69 184 ALA A CA 1
ATOM 1450 C C . ALA A 1 184 ? 31.317 26.444 -15.641 1.00 38.69 184 ALA A C 1
ATOM 1452 O O . ALA A 1 184 ? 31.404 25.261 -15.315 1.00 38.69 184 ALA A O 1
ATOM 1453 N N . ARG A 1 185 ? 30.724 27.360 -14.876 1.00 41.06 185 ARG A N 1
ATOM 1454 C CA . ARG A 1 185 ? 29.851 27.090 -13.738 1.00 41.06 185 ARG A CA 1
ATOM 1455 C C . ARG A 1 185 ? 28.548 26.472 -14.254 1.00 41.06 185 ARG A C 1
ATOM 1457 O O . ARG A 1 185 ? 27.625 27.195 -14.623 1.00 41.06 185 ARG A O 1
ATOM 1464 N N . SER A 1 186 ? 28.458 25.143 -14.268 1.00 40.69 186 SER A N 1
ATOM 1465 C CA . SER A 1 186 ? 27.184 24.452 -14.491 1.00 40.69 186 SER A CA 1
ATOM 1466 C C . SER A 1 186 ? 26.438 24.306 -13.165 1.00 40.69 186 SER A C 1
ATOM 1468 O O . SER A 1 186 ? 26.791 23.504 -12.304 1.00 40.69 186 SER A O 1
ATOM 1470 N N . LYS A 1 187 ? 25.413 25.143 -12.996 1.00 44.88 187 LYS A N 1
ATOM 1471 C CA . LYS A 1 187 ? 24.351 24.985 -12.000 1.00 44.88 187 LYS A CA 1
ATOM 1472 C C . LYS A 1 187 ? 23.429 23.852 -12.459 1.00 44.88 187 LYS A C 1
ATOM 1474 O O . LYS A 1 187 ? 22.860 24.001 -13.537 1.00 44.88 187 LYS A O 1
ATOM 1479 N N . LYS A 1 188 ? 23.170 22.840 -11.622 1.00 40.06 188 LYS A N 1
ATOM 1480 C CA . LYS A 1 188 ? 21.792 22.417 -11.289 1.00 40.06 188 LYS A CA 1
ATOM 1481 C C . LYS A 1 188 ? 21.721 21.233 -10.320 1.00 40.06 188 LYS A C 1
ATOM 1483 O O . LYS A 1 188 ? 22.326 20.202 -10.579 1.00 40.06 188 LYS A O 1
ATOM 1488 N N . SER A 1 189 ? 20.876 21.454 -9.305 1.00 41.47 189 SER A N 1
ATOM 1489 C CA . SER A 1 189 ? 20.015 20.522 -8.551 1.00 41.47 189 SER A CA 1
ATOM 1490 C C . SER A 1 189 ? 20.715 19.334 -7.886 1.00 41.47 189 SER A C 1
ATOM 1492 O O . SER A 1 189 ? 21.144 18.416 -8.569 1.00 41.47 189 SER A O 1
ATOM 1494 N N . GLU A 1 190 ? 20.914 19.305 -6.568 1.00 47.19 190 GLU A N 1
ATOM 1495 C CA . GLU A 1 190 ? 19.868 19.352 -5.525 1.00 47.19 190 GLU A CA 1
ATOM 1496 C C . GLU A 1 190 ? 18.789 18.292 -5.782 1.00 47.19 190 GLU A C 1
ATOM 1498 O O . GLU A 1 190 ? 17.742 18.560 -6.360 1.00 47.19 190 GLU A O 1
ATOM 1503 N N . THR A 1 191 ? 19.105 17.067 -5.370 1.00 46.47 191 THR A N 1
ATOM 1504 C CA . THR A 1 191 ? 18.145 16.125 -4.791 1.00 46.47 191 THR A CA 1
ATOM 1505 C C . THR A 1 191 ? 18.848 15.496 -3.599 1.00 46.47 191 THR A C 1
ATOM 1507 O O . THR A 1 191 ? 19.460 14.431 -3.686 1.00 46.47 191 THR A O 1
ATOM 1510 N N . GLU A 1 192 ? 18.844 16.253 -2.508 1.00 37.91 192 GLU A N 1
ATOM 1511 C CA . GLU A 1 192 ? 18.996 15.737 -1.158 1.00 37.91 192 GLU A CA 1
ATOM 1512 C C . GLU A 1 192 ? 17.883 14.702 -0.964 1.00 37.91 192 GLU A C 1
ATOM 1514 O O . GLU A 1 192 ? 16.697 15.028 -0.971 1.00 37.91 192 GLU A O 1
ATOM 1519 N N . VAL A 1 193 ? 18.259 13.423 -0.930 1.00 47.03 193 VAL A N 1
ATOM 1520 C CA . VAL A 1 193 ? 17.348 12.362 -0.508 1.00 47.03 193 VAL A CA 1
ATOM 1521 C C . VAL A 1 193 ? 17.295 12.466 1.007 1.00 47.03 193 VAL A C 1
ATOM 1523 O O . VAL A 1 193 ? 18.130 11.896 1.709 1.00 47.03 193 VAL A O 1
ATOM 1526 N N . ASP A 1 194 ? 16.352 13.278 1.476 1.00 37.50 194 ASP A N 1
ATOM 1527 C CA . ASP A 1 194 ? 15.935 13.345 2.868 1.00 37.50 194 ASP A CA 1
ATOM 1528 C C . ASP A 1 194 ? 15.344 11.979 3.234 1.00 37.50 194 ASP A C 1
ATOM 1530 O O . ASP A 1 194 ? 14.176 11.673 2.982 1.00 37.50 194 ASP A O 1
ATOM 1534 N N . TRP A 1 195 ? 16.194 11.095 3.753 1.00 46.75 195 TRP A N 1
ATOM 1535 C CA . TRP A 1 195 ? 15.738 9.907 4.453 1.00 46.75 195 TRP A CA 1
ATOM 1536 C C . TRP A 1 195 ? 15.171 10.375 5.788 1.00 46.75 195 TRP A C 1
ATOM 1538 O O . TRP A 1 195 ? 15.841 10.302 6.817 1.00 46.75 195 TRP A O 1
ATOM 1548 N N . GLN A 1 196 ? 13.920 10.837 5.770 1.00 44.19 196 GLN A N 1
ATOM 1549 C CA . GLN A 1 196 ? 13.104 10.873 6.973 1.00 44.19 196 GLN A CA 1
ATOM 1550 C C . GLN A 1 196 ? 12.958 9.437 7.474 1.00 44.19 196 GLN A C 1
ATOM 1552 O O . GLN A 1 196 ? 12.055 8.690 7.091 1.00 44.19 196 GLN A O 1
ATOM 1557 N N . VAL A 1 197 ? 13.885 9.052 8.347 1.00 44.62 197 VAL A N 1
ATOM 1558 C CA . VAL A 1 197 ? 13.671 8.027 9.354 1.00 44.62 197 VAL A CA 1
ATOM 1559 C C . VAL A 1 197 ? 12.483 8.525 10.165 1.00 44.62 197 VAL A C 1
ATOM 1561 O O . VAL A 1 197 ? 12.604 9.413 11.002 1.00 44.62 197 VAL A O 1
ATOM 1564 N N . ARG A 1 198 ? 11.293 8.026 9.827 1.00 48.91 198 ARG A N 1
ATOM 1565 C CA . ARG A 1 198 ? 10.136 8.133 10.706 1.00 48.91 198 ARG A CA 1
ATOM 1566 C C . ARG A 1 198 ? 10.504 7.360 11.961 1.00 48.91 198 ARG A C 1
ATOM 1568 O O . ARG A 1 198 ? 10.535 6.132 11.918 1.00 48.91 198 ARG A O 1
ATOM 1575 N N . ASP A 1 199 ? 10.806 8.093 13.026 1.00 45.31 199 ASP A N 1
ATOM 1576 C CA . ASP A 1 199 ? 10.771 7.583 14.389 1.00 45.31 199 ASP A CA 1
ATOM 1577 C C . ASP A 1 199 ? 9.426 6.876 14.573 1.00 45.31 199 ASP A C 1
ATOM 1579 O O . ASP A 1 199 ? 8.358 7.493 14.589 1.00 45.31 199 ASP A O 1
ATOM 1583 N N . TRP A 1 200 ? 9.473 5.548 14.602 1.00 49.53 200 TRP A N 1
ATOM 1584 C CA . TRP A 1 200 ? 8.396 4.752 15.156 1.00 49.53 200 TRP A CA 1
ATOM 1585 C C . TRP A 1 200 ? 8.579 4.825 16.667 1.00 49.53 200 TRP A C 1
ATOM 1587 O O . TRP A 1 200 ? 9.472 4.193 17.222 1.00 49.53 200 TRP A O 1
ATOM 1597 N N . ASP A 1 201 ? 7.768 5.664 17.308 1.00 46.41 201 ASP A N 1
ATOM 1598 C CA . ASP A 1 201 ? 7.606 5.689 18.757 1.00 46.41 201 ASP A CA 1
ATOM 1599 C C . ASP A 1 201 ? 7.145 4.300 19.236 1.00 46.41 201 ASP A C 1
ATOM 1601 O O . ASP A 1 201 ? 5.966 3.945 19.136 1.00 46.41 201 ASP A O 1
ATOM 1605 N N . ASP A 1 202 ? 8.079 3.523 19.787 1.00 49.50 202 ASP A N 1
ATOM 1606 C CA . ASP A 1 202 ? 7.851 2.300 20.569 1.00 49.50 202 ASP A CA 1
ATOM 1607 C C . ASP A 1 202 ? 7.217 2.644 21.935 1.00 49.50 202 ASP A C 1
ATOM 1609 O O . ASP A 1 202 ? 7.767 2.372 23.001 1.00 49.50 202 ASP A O 1
ATOM 1613 N N . SER A 1 203 ? 6.038 3.271 21.922 1.00 54.59 203 SER A N 1
ATOM 1614 C CA . SER A 1 203 ? 5.303 3.657 23.137 1.00 54.59 203 SER A CA 1
ATOM 1615 C C . SER A 1 203 ? 4.060 2.808 23.394 1.00 54.59 203 SER A C 1
ATOM 1617 O O . SER A 1 203 ? 3.078 3.305 23.925 1.00 54.59 203 SER A O 1
ATOM 1619 N N . TRP A 1 204 ? 4.075 1.518 23.051 1.00 51.47 204 TRP A N 1
ATOM 1620 C CA . TRP A 1 204 ? 2.986 0.608 23.436 1.00 51.47 204 TRP A CA 1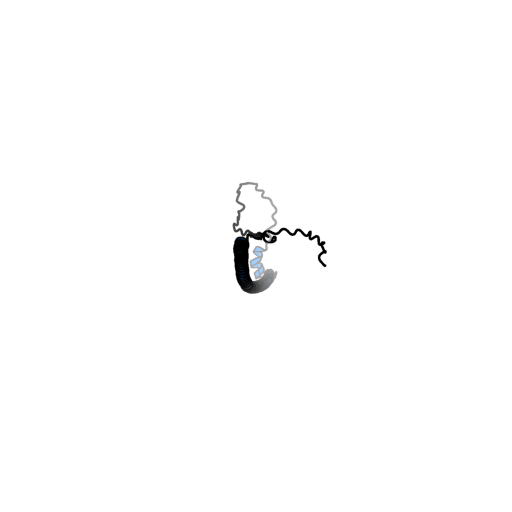
ATOM 1621 C C . TRP A 1 204 ? 3.485 -0.791 23.795 1.00 51.47 204 TRP A C 1
ATOM 1623 O O . TRP A 1 204 ? 3.028 -1.785 23.243 1.00 51.47 204 TRP A O 1
ATOM 1633 N N . ILE A 1 205 ? 4.403 -0.874 24.759 1.00 52.84 205 ILE A N 1
ATOM 1634 C CA . ILE A 1 205 ? 4.537 -2.054 25.622 1.00 52.84 205 ILE A CA 1
ATOM 1635 C C . ILE A 1 205 ? 4.773 -1.556 27.047 1.00 52.84 205 ILE A C 1
ATOM 1637 O O . ILE A 1 205 ? 5.912 -1.387 27.457 1.00 52.84 205 ILE A O 1
ATOM 1641 N N . GLU A 1 206 ? 3.692 -1.288 27.776 1.00 45.00 206 GLU A N 1
ATOM 1642 C CA . GLU A 1 206 ? 3.584 -1.511 29.225 1.00 45.00 206 GLU A CA 1
ATOM 1643 C C . GLU A 1 206 ? 2.131 -1.247 29.657 1.00 45.00 206 GLU A C 1
ATOM 1645 O O . GLU A 1 206 ? 1.621 -0.132 29.542 1.00 45.00 206 GLU A O 1
ATOM 1650 N N . GLY A 1 207 ? 1.455 -2.310 30.102 1.00 40.72 207 GLY A N 1
ATOM 1651 C CA . GLY A 1 207 ? 0.059 -2.321 30.542 1.00 40.72 207 GLY A CA 1
ATOM 1652 C C . GLY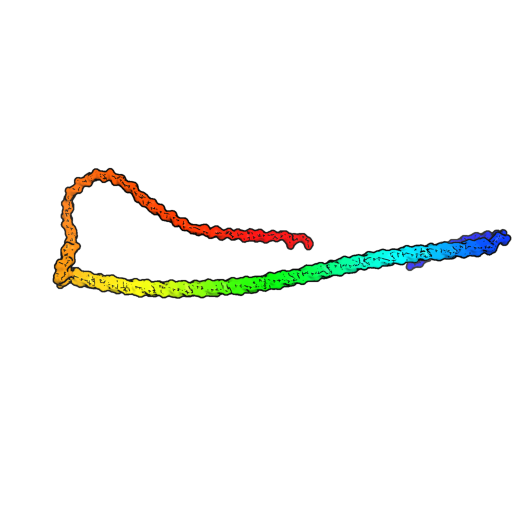 A 1 207 ? -0.484 -3.735 30.635 1.00 40.72 207 GLY A C 1
ATOM 1653 O O . GLY A 1 207 ? -1.022 -4.208 29.612 1.00 40.72 207 GLY A O 1
#

Sequence (207 aa):
MAPPVKSRRTSVDKDDSSGGRGNAVTARTVASMRQALEEDEERQRQDAAVAALAQQSAAVQQLTFEQLKNFHDQQEEMAQRFSGYLQEQFENQLQLKGEYDALRTQMEQQKQQMAAHTSILREASEKIGHQAREIETLKDVVHHPSSPRGQVRWGWFAQPPPDEADDVKMKDTTEEVTAVCGEARSKKSETEVDWQVRDWDDSWIEG

Radius of gyration: 62.31 Å; chains: 1; bounding box: 128×76×163 Å